Protein AF-D6Z4M2-F1 (afdb_monomer)

Organism: Desulfurivibrio alkaliphilus (strain DSM 19089 / UNIQEM U267 / AHT2) (NCBI:txid589865)

InterPro domains:
  IPR007074 LicD/FKTN/FKRP, nucleotidyltransferase domain [PF04991] (173-201)

pLDDT: mean 71.84, std 24.78, range [25.52, 98.75]

Structure (mmCIF, N/CA/C/O backbone):
data_AF-D6Z4M2-F1
#
_entry.id   AF-D6Z4M2-F1
#
loop_
_atom_site.group_PDB
_atom_site.id
_atom_site.type_symbol
_atom_site.label_atom_id
_atom_site.label_alt_id
_atom_site.label_comp_id
_atom_site.label_asym_id
_atom_site.label_entity_id
_atom_site.label_seq_id
_atom_site.pdbx_PDB_ins_code
_atom_site.Cartn_x
_atom_site.Cartn_y
_atom_site.Cartn_z
_atom_site.occupancy
_atom_site.B_iso_or_equiv
_atom_site.auth_seq_id
_atom_site.auth_comp_id
_atom_site.auth_asym_id
_atom_site.auth_atom_id
_atom_site.pdbx_PDB_model_num
ATOM 1 N N . MET A 1 1 ? 29.046 21.232 14.421 1.00 35.12 1 MET A N 1
ATOM 2 C CA . MET A 1 1 ? 27.663 20.964 14.880 1.00 35.12 1 MET A CA 1
ATOM 3 C C . MET A 1 1 ? 27.103 22.254 15.454 1.00 35.12 1 MET A C 1
ATOM 5 O O . MET A 1 1 ? 27.636 22.749 16.437 1.00 35.12 1 MET A O 1
ATOM 9 N N . ASN A 1 2 ? 26.118 22.851 14.782 1.00 26.89 2 ASN A N 1
ATOM 10 C CA . ASN A 1 2 ? 25.684 24.223 15.054 1.00 26.89 2 ASN A CA 1
ATOM 11 C C . ASN A 1 2 ? 24.777 24.293 16.290 1.00 26.89 2 ASN A C 1
ATOM 13 O O . ASN A 1 2 ? 23.892 23.456 16.472 1.00 26.89 2 ASN A O 1
ATOM 17 N N . GLN A 1 3 ? 24.980 25.331 17.106 1.00 26.03 3 GLN A N 1
ATOM 18 C CA . GLN A 1 3 ? 24.351 25.565 18.415 1.00 26.03 3 GLN A CA 1
ATOM 19 C C . GLN A 1 3 ? 22.809 25.711 18.398 1.00 26.03 3 GLN A C 1
ATOM 21 O O . GLN A 1 3 ? 22.186 25.838 19.446 1.00 26.03 3 GLN A O 1
ATOM 26 N N . TRP A 1 4 ? 22.172 25.586 17.231 1.00 26.11 4 TRP A N 1
ATOM 27 C CA . TRP A 1 4 ? 20.717 25.517 17.064 1.00 26.11 4 TRP A CA 1
ATOM 28 C C . TRP A 1 4 ? 20.122 24.130 17.382 1.00 26.11 4 TRP A C 1
ATOM 30 O O . TRP A 1 4 ? 18.966 24.039 17.793 1.00 26.11 4 TRP A O 1
ATOM 40 N N . GLY A 1 5 ? 20.910 23.050 17.275 1.00 25.59 5 GLY A N 1
ATOM 41 C CA . GLY A 1 5 ? 20.456 21.682 17.588 1.00 25.59 5 GLY A CA 1
ATOM 42 C C . GLY A 1 5 ? 20.286 21.400 19.089 1.00 25.59 5 GLY A C 1
ATOM 43 O O . GLY A 1 5 ? 19.435 20.606 19.479 1.00 25.59 5 GLY A O 1
ATOM 44 N N . LEU A 1 6 ? 21.042 22.101 19.941 1.00 27.08 6 LEU A N 1
ATOM 45 C CA . LEU A 1 6 ? 20.955 21.990 21.404 1.00 27.08 6 LEU A CA 1
ATOM 46 C C . LEU A 1 6 ? 19.816 22.828 22.009 1.00 27.08 6 LEU A C 1
ATOM 48 O O . LEU A 1 6 ? 19.334 22.507 23.094 1.00 27.08 6 LEU A O 1
ATOM 52 N N . LEU A 1 7 ? 19.348 23.870 21.311 1.00 25.52 7 LEU A N 1
ATOM 53 C CA . LEU A 1 7 ? 18.200 24.662 21.762 1.00 25.52 7 LEU A CA 1
ATOM 54 C C . LEU A 1 7 ? 16.872 23.930 21.502 1.00 25.52 7 LEU A C 1
ATOM 56 O O . LEU A 1 7 ? 15.982 23.970 22.349 1.00 25.52 7 LEU A O 1
ATOM 60 N N . PHE A 1 8 ? 16.758 23.197 20.386 1.00 27.84 8 PHE A N 1
ATOM 61 C CA . PHE A 1 8 ? 15.561 22.408 20.068 1.00 27.84 8 PHE A CA 1
ATOM 62 C C . PHE A 1 8 ? 15.406 21.173 20.967 1.00 27.84 8 PHE A C 1
ATOM 64 O O . PHE A 1 8 ? 14.285 20.867 21.367 1.00 27.84 8 PHE A O 1
ATOM 71 N N . SER A 1 9 ? 16.500 20.510 21.366 1.00 28.44 9 SER A N 1
ATOM 72 C CA . SER A 1 9 ? 16.419 19.391 22.320 1.00 28.44 9 SER A CA 1
ATOM 73 C C . SER A 1 9 ? 16.021 19.853 23.726 1.00 28.44 9 SER A C 1
ATOM 75 O O . SER A 1 9 ? 15.258 19.163 24.398 1.00 28.44 9 SER A O 1
ATOM 77 N N . ARG A 1 10 ? 16.443 21.054 24.150 1.00 25.95 10 ARG A N 1
ATOM 78 C CA . ARG A 1 10 ? 16.060 21.639 25.448 1.00 25.95 10 ARG A CA 1
ATOM 79 C C . ARG A 1 10 ? 14.640 22.213 25.463 1.00 25.95 10 ARG A C 1
ATOM 81 O O . ARG A 1 10 ? 13.960 22.069 26.473 1.00 25.95 10 ARG A O 1
ATOM 88 N N . LEU A 1 11 ? 14.156 22.793 24.361 1.00 26.72 11 LEU A N 1
ATOM 89 C CA . LEU A 1 11 ? 12.762 23.255 24.240 1.00 26.72 11 LEU A CA 1
ATOM 90 C C . LEU A 1 11 ? 11.768 22.099 24.040 1.00 26.72 11 LEU A C 1
ATOM 92 O O . LEU A 1 11 ? 10.669 22.159 24.584 1.00 26.72 11 LEU A O 1
ATOM 96 N N . TRP A 1 12 ? 12.152 21.019 23.349 1.00 31.55 12 TRP A N 1
ATOM 97 C CA . TRP A 1 12 ? 11.315 19.817 23.225 1.00 31.55 12 TRP A CA 1
ATOM 98 C C . TRP A 1 12 ? 11.272 19.021 24.536 1.00 31.55 12 TRP A C 1
ATOM 100 O O . TRP A 1 12 ? 10.193 18.643 24.989 1.00 31.55 12 TRP A O 1
ATOM 110 N N . ALA A 1 13 ? 12.411 18.893 25.229 1.00 27.58 13 ALA A N 1
ATOM 111 C CA . ALA A 1 13 ? 12.443 18.375 26.595 1.00 27.58 13 ALA A CA 1
ATOM 112 C C . ALA A 1 13 ? 11.634 19.252 27.565 1.00 27.58 13 ALA A C 1
ATOM 114 O O . ALA A 1 13 ? 11.032 18.713 28.476 1.00 27.58 13 ALA A O 1
ATOM 115 N N . ALA A 1 14 ? 11.529 20.571 27.368 1.00 26.61 14 ALA A N 1
ATOM 116 C CA . ALA A 1 14 ? 10.698 21.436 28.215 1.00 26.61 14 ALA A CA 1
ATOM 117 C C . ALA A 1 14 ? 9.181 21.308 27.952 1.00 26.61 14 ALA A C 1
ATOM 119 O O . ALA A 1 14 ? 8.387 21.607 28.844 1.00 26.61 14 ALA A O 1
ATOM 120 N N . VAL A 1 15 ? 8.764 20.851 26.765 1.00 32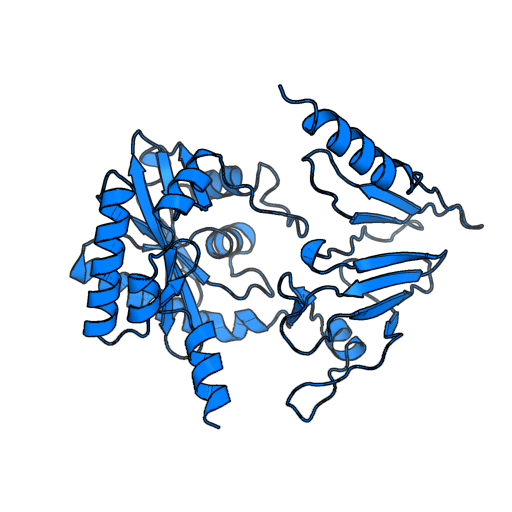.12 15 VAL A N 1
ATOM 121 C CA . VAL A 1 15 ? 7.353 20.541 26.460 1.00 32.12 15 VAL A CA 1
ATOM 122 C C . VAL A 1 15 ? 6.993 19.125 26.925 1.00 32.12 15 VAL A C 1
ATOM 124 O O . VAL A 1 15 ? 5.916 18.929 27.482 1.00 32.12 15 VAL A O 1
ATOM 127 N N . CYS A 1 16 ? 7.908 18.159 26.796 1.00 32.28 16 CYS A N 1
ATOM 128 C CA . CYS A 1 16 ? 7.719 16.794 27.295 1.00 32.28 16 CYS A CA 1
ATOM 129 C C . CYS A 1 16 ? 7.895 16.674 28.825 1.00 32.28 16 CYS A C 1
ATOM 131 O O . CYS A 1 16 ? 7.124 15.960 29.454 1.00 32.28 16 CYS A O 1
ATOM 133 N N . ASN A 1 17 ? 8.794 17.443 29.456 1.00 30.61 17 ASN A N 1
ATOM 134 C CA . ASN A 1 17 ? 8.957 17.497 30.923 1.00 30.61 17 ASN A CA 1
ATOM 135 C C . ASN A 1 17 ? 7.844 18.284 31.637 1.00 30.61 17 ASN A C 1
ATOM 137 O O . ASN A 1 17 ? 7.849 18.370 32.863 1.00 30.61 17 ASN A O 1
ATOM 141 N N . ARG A 1 18 ? 6.898 18.883 30.901 1.00 31.05 18 ARG A N 1
ATOM 142 C CA . ARG A 1 18 ? 5.709 19.535 31.478 1.00 31.05 18 ARG A CA 1
ATOM 143 C C . ARG A 1 18 ? 4.479 18.643 31.538 1.00 31.05 18 ARG A C 1
ATOM 145 O O . ARG A 1 18 ? 3.476 19.064 32.106 1.00 31.05 18 ARG A O 1
ATOM 152 N N . LEU A 1 19 ? 4.546 17.428 31.006 1.00 35.19 19 LEU A N 1
ATOM 153 C CA . LEU A 1 19 ? 3.572 16.405 31.342 1.00 35.19 19 LEU A CA 1
ATOM 154 C C . LEU A 1 19 ? 4.274 15.427 32.290 1.00 35.19 19 LEU A C 1
ATOM 156 O O . LEU A 1 19 ? 4.944 14.509 31.817 1.00 35.19 19 LEU A O 1
ATOM 160 N N . PRO A 1 20 ? 4.207 15.650 33.617 1.00 28.00 20 PRO A N 1
ATOM 161 C CA . PRO A 1 20 ? 4.740 14.681 34.567 1.00 28.00 20 PRO A CA 1
ATOM 162 C C . PRO A 1 20 ? 4.052 13.356 34.280 1.00 28.00 20 PRO A C 1
ATOM 164 O O . PRO A 1 20 ? 2.846 13.380 34.061 1.00 28.00 20 PRO A O 1
ATOM 167 N N . SER A 1 21 ? 4.769 12.233 34.283 1.00 34.41 21 SER A N 1
ATOM 168 C CA . SER A 1 21 ? 4.171 10.898 34.374 1.00 34.41 21 SER A CA 1
ATOM 169 C C . SER A 1 21 ? 3.161 10.893 35.526 1.00 34.41 21 SER A C 1
ATOM 171 O O . SER A 1 21 ? 3.498 10.724 36.695 1.00 34.41 21 SER A O 1
ATOM 173 N N . ALA A 1 22 ? 1.915 11.217 35.199 1.00 34.47 22 ALA A N 1
ATOM 174 C CA . ALA A 1 22 ? 0.895 11.517 36.181 1.00 34.47 22 ALA A CA 1
ATOM 175 C C . ALA A 1 22 ? 0.203 10.204 36.510 1.00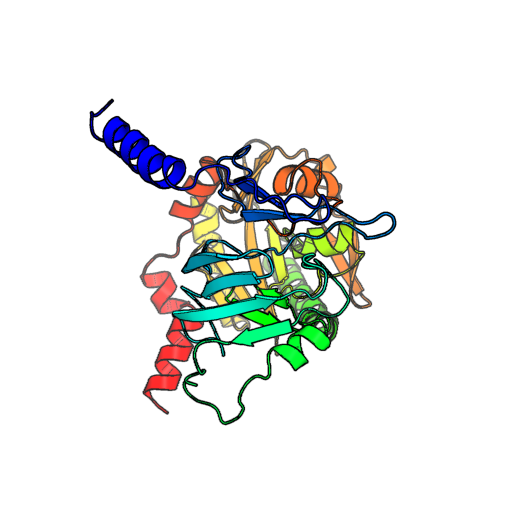 34.47 22 ALA A C 1
ATOM 177 O O . ALA A 1 22 ? -0.624 9.714 35.742 1.00 34.47 22 ALA A O 1
ATOM 178 N N . PHE A 1 23 ? 0.596 9.620 37.637 1.00 33.19 23 PHE A N 1
ATOM 179 C CA . PHE A 1 23 ? -0.096 8.491 38.231 1.00 33.19 23 PHE A CA 1
ATOM 180 C C . PHE A 1 23 ? -1.336 9.016 38.950 1.00 33.19 23 PHE A C 1
ATOM 182 O O . PHE A 1 23 ? -1.231 9.689 39.975 1.00 33.19 23 PHE A O 1
ATOM 189 N N . TRP A 1 24 ? -2.517 8.698 38.428 1.00 36.19 24 TRP A N 1
ATOM 190 C CA . TRP A 1 24 ? -3.775 8.997 39.105 1.00 36.19 24 TRP A CA 1
ATOM 191 C C . TRP A 1 24 ? -4.267 7.736 39.808 1.00 36.19 24 TRP A C 1
ATOM 193 O O . TRP A 1 24 ? -4.506 6.708 39.173 1.00 36.19 24 TRP A O 1
ATOM 203 N N . ARG A 1 25 ? -4.387 7.810 41.137 1.00 31.31 25 ARG A N 1
ATOM 204 C CA . ARG A 1 25 ? -4.887 6.725 41.987 1.00 31.31 25 ARG A CA 1
ATOM 205 C C . ARG A 1 25 ? -6.370 6.964 42.245 1.00 31.31 25 ARG A C 1
ATOM 207 O O . ARG A 1 25 ? -6.735 7.953 42.875 1.00 31.31 25 ARG A O 1
ATOM 214 N N . THR A 1 26 ? -7.232 6.074 41.769 1.00 37.62 26 THR A N 1
ATOM 215 C CA . THR A 1 26 ? -8.642 6.085 42.184 1.00 37.62 26 THR A CA 1
ATOM 216 C C . THR A 1 26 ? -8.804 5.359 43.523 1.00 37.62 26 THR A C 1
ATOM 218 O O . THR A 1 26 ? -7.983 4.516 43.890 1.00 37.62 26 THR A O 1
ATOM 221 N N . ALA A 1 27 ? -9.877 5.667 44.259 1.00 34.91 27 ALA A N 1
ATOM 222 C CA . ALA A 1 27 ? -10.185 5.079 45.570 1.00 34.91 27 ALA A CA 1
ATOM 223 C C . ALA A 1 27 ? -10.348 3.539 45.560 1.00 34.91 27 ALA A C 1
ATOM 225 O O . ALA A 1 27 ? -10.413 2.929 46.620 1.00 34.91 27 ALA A O 1
ATOM 226 N N . GLN A 1 28 ? -10.392 2.911 44.380 1.00 36.75 28 GLN A N 1
ATOM 227 C CA . GLN A 1 28 ? -10.605 1.473 44.177 1.00 36.75 28 GLN A CA 1
ATOM 228 C C . GLN A 1 28 ? -9.355 0.736 43.660 1.00 36.75 28 GLN A C 1
ATOM 230 O O . GLN A 1 28 ? -9.445 -0.410 43.235 1.00 36.75 28 GLN A O 1
ATOM 235 N N . GLY A 1 29 ? -8.174 1.363 43.708 1.00 33.09 29 GLY A N 1
ATOM 236 C CA . GLY A 1 29 ? -6.909 0.691 43.380 1.00 33.09 29 GLY A CA 1
ATOM 237 C C . GLY A 1 29 ? -6.573 0.628 41.889 1.00 33.09 29 GLY A C 1
ATOM 238 O O . GLY A 1 29 ? -5.523 0.094 41.535 1.00 33.09 29 GLY A O 1
ATOM 239 N N . SER A 1 30 ? -7.393 1.223 41.019 1.00 39.09 30 SER A N 1
ATOM 240 C CA . SER A 1 30 ? -7.066 1.328 39.600 1.00 39.09 30 SER A CA 1
ATOM 241 C C . SER A 1 30 ? -6.093 2.480 39.344 1.00 39.09 30 SER A C 1
ATOM 243 O O . SER A 1 30 ? -6.377 3.618 39.735 1.00 39.09 30 SER A O 1
ATOM 245 N N . TYR A 1 31 ? -4.955 2.186 38.702 1.00 39.09 31 TYR A N 1
ATOM 246 C CA . TYR A 1 31 ? -4.007 3.181 38.200 1.00 39.09 31 TYR A CA 1
ATOM 247 C C . TYR A 1 31 ? -4.213 3.408 36.702 1.00 39.09 31 TYR A C 1
ATOM 249 O O . TYR A 1 31 ? -4.444 2.469 35.936 1.00 39.09 31 TYR A O 1
ATOM 257 N N . TRP A 1 32 ? -4.101 4.667 36.295 1.00 38.84 32 TRP A N 1
ATOM 258 C CA . TRP A 1 32 ? -3.859 5.010 34.905 1.00 38.84 32 TRP A CA 1
ATOM 259 C C . TRP A 1 32 ? -2.367 5.221 34.734 1.00 38.84 32 TRP A C 1
ATOM 261 O O . TRP A 1 32 ? -1.780 6.068 35.408 1.00 38.84 32 TRP A O 1
ATOM 271 N N . GLU A 1 33 ? -1.753 4.445 33.854 1.00 37.84 33 GLU A N 1
ATOM 272 C CA . GLU A 1 33 ? -0.429 4.781 33.361 1.00 37.84 33 GLU A CA 1
ATOM 273 C C . GLU A 1 33 ? -0.614 5.289 31.942 1.00 37.84 33 GLU A C 1
ATOM 275 O O . GLU A 1 33 ? -1.333 4.703 31.137 1.00 37.84 33 GLU A O 1
ATOM 280 N N . TRP A 1 34 ? -0.005 6.413 31.626 1.00 43.03 34 TRP A N 1
ATOM 281 C CA . TRP A 1 34 ? 0.117 6.835 30.250 1.00 43.03 34 TRP A CA 1
ATOM 282 C C . TRP A 1 34 ? 1.604 6.916 29.977 1.00 43.03 34 TRP A C 1
ATOM 284 O O . TRP A 1 34 ? 2.369 7.516 30.733 1.00 43.03 34 TRP A O 1
ATOM 294 N N . ARG A 1 35 ? 2.026 6.234 28.921 1.00 40.22 35 ARG A N 1
ATOM 295 C CA . ARG A 1 35 ? 3.396 6.330 28.439 1.00 40.22 35 ARG A CA 1
ATOM 296 C C . ARG A 1 35 ? 3.329 6.955 27.064 1.00 40.22 35 ARG A C 1
ATOM 298 O O . ARG A 1 35 ? 2.549 6.505 26.224 1.00 40.22 35 ARG A O 1
ATOM 305 N N . LEU A 1 36 ? 4.167 7.962 26.830 1.00 40.22 36 LEU A N 1
ATOM 306 C CA . LEU A 1 36 ? 4.738 8.068 25.499 1.00 40.22 36 LEU A CA 1
ATOM 307 C C . LEU A 1 36 ? 5.618 6.832 25.347 1.00 40.22 36 LEU A C 1
ATOM 309 O O . LEU A 1 36 ? 6.653 6.728 26.001 1.00 40.22 36 LEU A O 1
ATOM 313 N N . ASP A 1 37 ? 5.175 5.872 24.542 1.00 40.03 37 ASP A N 1
ATOM 314 C CA . ASP A 1 37 ? 6.068 4.804 24.105 1.00 40.03 37 ASP A CA 1
ATOM 315 C C . ASP A 1 37 ? 7.038 5.392 23.080 1.00 40.03 37 ASP A C 1
ATOM 317 O O . ASP A 1 37 ? 6.781 5.373 21.881 1.00 40.03 37 ASP A O 1
ATOM 321 N N . ASP A 1 38 ? 8.115 5.987 23.592 1.00 40.81 38 ASP A N 1
ATOM 322 C CA . ASP A 1 38 ? 9.157 6.643 22.806 1.00 40.81 38 ASP A CA 1
ATOM 323 C C . ASP A 1 38 ? 10.322 5.692 22.490 1.00 40.81 38 ASP A C 1
ATOM 325 O O . ASP A 1 38 ? 11.365 6.139 22.023 1.00 40.81 38 ASP A O 1
ATOM 329 N N . ASN A 1 39 ? 10.151 4.373 22.687 1.00 39.16 39 ASN A N 1
ATOM 330 C CA . ASN A 1 39 ? 11.178 3.369 22.365 1.00 39.16 39 ASN A CA 1
ATOM 331 C C . ASN A 1 39 ? 11.628 3.437 20.904 1.00 39.16 39 ASN A C 1
ATOM 333 O O . ASN A 1 39 ? 12.720 2.991 20.562 1.00 39.16 39 ASN A O 1
ATOM 337 N N . ASP A 1 40 ? 10.791 4.014 20.040 1.00 41.41 40 ASP A N 1
ATOM 338 C CA . ASP A 1 40 ? 11.155 4.295 18.667 1.00 41.41 40 ASP A CA 1
ATOM 339 C C . ASP A 1 40 ? 11.329 5.809 18.374 1.00 41.41 40 ASP A C 1
ATOM 341 O O . ASP A 1 40 ? 11.804 6.144 17.293 1.00 41.41 40 ASP A O 1
ATOM 345 N N . GLY A 1 41 ? 11.006 6.748 19.272 1.00 38.62 41 GLY A N 1
ATOM 346 C CA . GLY A 1 41 ? 11.005 8.199 19.001 1.00 38.62 41 GLY A CA 1
ATOM 347 C C . GLY A 1 41 ? 9.666 8.757 18.479 1.00 38.62 41 GLY A C 1
ATOM 348 O O . GLY A 1 41 ? 9.623 9.845 17.896 1.00 38.62 41 GLY A O 1
ATOM 349 N N . ARG A 1 42 ? 8.572 7.983 18.558 1.00 43.19 42 ARG A N 1
ATOM 350 C CA . ARG A 1 42 ? 7.199 8.430 18.270 1.00 43.19 42 ARG A CA 1
ATOM 351 C C . ARG A 1 42 ? 6.452 8.542 19.584 1.00 43.19 42 ARG A C 1
ATOM 353 O O . ARG A 1 42 ? 6.181 7.533 20.213 1.00 43.19 42 ARG A O 1
ATOM 360 N N . GLY A 1 43 ? 5.923 9.719 19.898 1.00 39.66 43 GLY A N 1
ATOM 361 C CA . GLY A 1 43 ? 4.868 9.829 20.901 1.00 39.66 43 GLY A CA 1
ATOM 362 C C . GLY A 1 43 ? 3.623 9.041 20.483 1.00 39.66 43 GLY A C 1
ATOM 363 O O . GLY A 1 43 ? 2.745 9.559 19.790 1.00 39.66 43 GLY A O 1
ATOM 364 N N . LYS A 1 44 ? 3.548 7.767 20.871 1.00 43.19 44 LYS A N 1
ATOM 365 C CA . LYS A 1 44 ? 2.307 6.998 20.907 1.00 43.19 44 LYS A CA 1
ATOM 366 C C . LYS A 1 44 ? 1.643 7.326 22.235 1.00 43.19 44 LYS A C 1
ATOM 368 O O . LYS A 1 44 ? 2.240 7.109 23.282 1.00 43.19 44 LYS A O 1
ATOM 373 N N . LEU A 1 45 ? 0.423 7.856 22.197 1.00 42.03 45 LEU A N 1
ATOM 374 C CA . LEU A 1 45 ? -0.379 7.942 23.408 1.00 42.03 45 LEU A CA 1
ATOM 375 C C . LEU A 1 45 ? -0.950 6.551 23.677 1.00 42.03 45 LEU A C 1
ATOM 377 O O . LEU A 1 45 ? -1.868 6.116 22.982 1.00 42.03 45 LEU A O 1
ATOM 381 N N . VAL A 1 46 ? -0.385 5.856 24.660 1.00 42.56 46 VAL A N 1
ATOM 382 C CA . VAL A 1 46 ? -0.920 4.586 25.152 1.00 42.56 46 VAL A CA 1
ATOM 383 C C . VAL A 1 46 ? -1.533 4.846 26.519 1.00 42.56 46 VAL A C 1
ATOM 385 O O . VAL A 1 46 ? -0.834 5.259 27.441 1.00 42.56 46 VAL A O 1
ATOM 388 N N . ILE A 1 47 ? -2.845 4.642 26.630 1.00 44.00 47 ILE A N 1
ATOM 389 C CA . ILE A 1 47 ? -3.585 4.762 27.888 1.00 44.00 47 ILE A CA 1
ATOM 390 C C . ILE A 1 47 ? -3.692 3.355 28.483 1.00 44.00 47 ILE A C 1
ATOM 392 O O . ILE A 1 47 ? -4.334 2.487 27.893 1.00 44.00 47 ILE A O 1
ATOM 396 N N . PHE A 1 48 ? -3.056 3.122 29.629 1.00 38.81 48 PHE A N 1
ATOM 397 C CA . PHE A 1 48 ? -3.178 1.897 30.416 1.00 38.81 48 PHE A CA 1
ATOM 398 C C . PHE A 1 48 ? -4.175 2.135 31.547 1.00 38.81 48 PHE A C 1
ATOM 400 O O . PHE A 1 48 ? -3.981 3.056 32.331 1.00 38.81 48 PHE A O 1
ATOM 407 N N . GLY A 1 49 ? -5.207 1.300 31.657 1.00 38.88 49 GLY A N 1
ATOM 408 C CA . GLY A 1 49 ? -6.077 1.233 32.835 1.00 38.88 49 GLY A CA 1
ATOM 409 C C . GLY A 1 49 ? -5.876 -0.085 33.583 1.00 38.88 49 GLY A C 1
ATOM 410 O O . GLY A 1 49 ? -5.603 -1.120 32.964 1.00 38.88 49 GLY A O 1
ATOM 411 N N . VAL A 1 50 ? -6.004 -0.068 34.909 1.00 36.50 50 VAL A N 1
ATOM 412 C CA . VAL A 1 50 ? -6.047 -1.296 35.717 1.00 36.50 50 VAL A CA 1
ATOM 413 C C . VAL A 1 50 ? -7.400 -1.979 35.607 1.00 36.50 50 VAL A C 1
ATOM 415 O O . VAL A 1 50 ? -8.459 -1.362 35.611 1.00 36.50 50 VAL A O 1
ATOM 418 N N . LYS A 1 51 ? -7.309 -3.299 35.543 1.00 39.00 51 LYS A N 1
ATOM 419 C CA . LYS A 1 51 ? -8.372 -4.276 35.379 1.00 39.00 51 LYS A CA 1
ATOM 420 C C . LYS A 1 51 ? -8.905 -4.728 36.755 1.00 39.00 51 LYS A C 1
ATOM 422 O O . LYS A 1 51 ? -8.102 -5.222 37.543 1.00 39.00 51 LYS A O 1
ATOM 427 N N . PRO A 1 52 ? -10.221 -4.699 37.024 1.00 41.78 52 PRO A N 1
ATOM 428 C CA . PRO A 1 52 ? -10.849 -5.675 37.918 1.00 41.78 52 PRO A CA 1
ATOM 429 C C . PRO A 1 52 ? -10.697 -7.077 37.302 1.00 41.78 52 PRO A C 1
ATOM 431 O O . PRO A 1 52 ? -10.834 -7.211 36.082 1.00 41.78 52 PRO A O 1
ATOM 434 N N . GLU A 1 53 ? -10.376 -8.113 38.086 1.00 36.41 53 GLU A N 1
ATOM 435 C CA . GLU A 1 53 ? -10.176 -9.485 37.578 1.00 36.41 53 GLU A CA 1
ATOM 436 C C . GLU A 1 53 ? -11.241 -9.882 36.529 1.00 36.41 53 GLU A C 1
ATOM 438 O O . GLU A 1 53 ? -12.437 -9.710 36.733 1.00 36.41 53 GLU A O 1
ATOM 443 N N . GLY A 1 54 ? -10.799 -10.374 35.362 1.00 39.22 54 GLY A N 1
ATOM 444 C CA . GLY A 1 54 ? -11.673 -10.744 34.232 1.00 39.22 54 GLY A CA 1
ATOM 445 C C . GLY A 1 54 ? -11.644 -9.856 32.967 1.00 39.22 54 GLY A C 1
ATOM 446 O O . GLY A 1 54 ? -11.726 -10.397 31.867 1.00 39.22 54 GLY A O 1
ATOM 447 N N . THR A 1 55 ? -11.407 -8.541 33.033 1.00 39.19 55 THR A N 1
ATOM 448 C CA . THR A 1 55 ? -11.516 -7.634 31.854 1.00 39.19 55 THR A CA 1
ATOM 449 C C . THR A 1 55 ? -10.315 -7.663 30.879 1.00 39.19 55 THR A C 1
ATOM 451 O O . THR A 1 55 ? -9.164 -7.778 31.288 1.00 39.19 55 THR A O 1
ATOM 454 N N . LYS A 1 56 ? -10.530 -7.606 29.556 1.00 33.19 56 LYS A N 1
ATOM 455 C CA . LYS A 1 56 ? -9.448 -7.628 28.537 1.00 33.19 56 LYS A CA 1
ATOM 456 C C . LYS A 1 56 ? -8.809 -6.241 28.333 1.00 33.19 56 LYS A C 1
ATOM 458 O O . LYS A 1 56 ? -9.481 -5.231 28.494 1.00 33.19 56 LYS A O 1
ATOM 463 N N . ARG A 1 57 ? -7.515 -6.214 27.965 1.00 34.00 57 ARG A N 1
ATOM 464 C CA . ARG A 1 57 ? -6.727 -4.997 27.671 1.00 34.00 57 ARG A CA 1
ATOM 465 C C . ARG A 1 57 ? -7.304 -4.197 26.520 1.00 34.00 57 ARG A C 1
ATOM 467 O O . ARG A 1 57 ? -7.789 -4.774 25.547 1.00 34.00 57 ARG A O 1
ATOM 474 N N . VAL A 1 58 ? -7.125 -2.883 26.617 1.00 36.25 58 VAL A N 1
ATOM 475 C CA . VAL A 1 58 ? -7.579 -1.932 25.622 1.00 36.25 58 VAL A CA 1
ATOM 476 C C . VAL A 1 58 ? -6.552 -0.815 25.386 1.00 36.25 58 VAL A C 1
ATOM 478 O O . VAL A 1 58 ? -6.066 -0.247 26.351 1.00 36.25 58 VAL A O 1
ATOM 481 N N . ALA A 1 59 ? -6.322 -0.426 24.127 1.00 35.41 59 ALA A N 1
ATOM 482 C CA . ALA A 1 59 ? -5.842 0.900 23.733 1.00 35.41 59 ALA A CA 1
ATOM 483 C C . ALA A 1 59 ? -6.914 1.721 22.960 1.00 35.41 59 ALA A C 1
ATOM 485 O O . ALA A 1 59 ? -7.719 1.185 22.205 1.00 35.41 59 ALA A O 1
ATOM 486 N N . LEU A 1 60 ? -6.913 3.046 23.084 1.00 40.72 60 LEU A N 1
ATOM 487 C CA . LEU A 1 60 ? -7.504 3.914 22.059 1.00 40.72 60 LEU A CA 1
ATOM 488 C C . LEU A 1 60 ? -6.381 4.354 21.133 1.00 40.72 60 LEU A C 1
ATOM 490 O O . LEU A 1 60 ? -5.406 4.941 21.596 1.00 40.72 60 LEU A O 1
ATOM 494 N N . LEU A 1 61 ? -6.499 4.078 19.835 1.00 42.22 61 LEU A N 1
ATOM 495 C CA . LEU A 1 61 ? -5.445 4.423 18.885 1.00 42.22 61 LEU A CA 1
ATOM 496 C C . LEU A 1 61 ? -5.903 5.551 17.993 1.00 42.22 61 LEU A C 1
ATOM 498 O O . LEU A 1 61 ? -6.676 5.381 17.053 1.00 42.22 61 LEU A O 1
ATOM 502 N N . PHE A 1 62 ? -5.379 6.723 18.307 1.00 48.84 62 PHE A N 1
ATOM 503 C CA . PHE A 1 62 ? -5.453 7.872 17.437 1.00 48.84 62 PHE A CA 1
ATOM 504 C C . PHE A 1 62 ? -4.101 8.066 16.767 1.00 48.84 62 PHE A C 1
ATOM 506 O O . PHE A 1 62 ? -3.042 7.902 17.373 1.00 48.84 62 PHE A O 1
ATOM 513 N N . ASN A 1 63 ? -4.136 8.468 15.503 1.00 47.88 63 ASN A N 1
ATOM 514 C CA . ASN A 1 63 ? -2.954 9.013 14.862 1.00 47.88 63 ASN A CA 1
ATOM 515 C C . ASN A 1 63 ? -2.710 10.410 15.460 1.00 47.88 63 ASN A C 1
ATOM 517 O O . ASN A 1 63 ? -3.581 11.271 15.355 1.00 47.88 63 ASN A O 1
ATOM 521 N N . ASP A 1 64 ? -1.556 10.647 16.083 1.00 50.25 64 ASP A N 1
ATOM 522 C CA . ASP A 1 64 ? -1.191 11.934 16.702 1.00 50.25 64 ASP A CA 1
ATOM 523 C C . ASP A 1 64 ? -1.317 13.138 15.751 1.00 50.25 64 ASP A C 1
ATOM 525 O O . ASP A 1 64 ? -1.572 14.255 16.193 1.00 50.25 64 ASP A O 1
ATOM 529 N N . ARG A 1 65 ? -1.218 12.919 14.432 1.00 51.59 65 ARG A N 1
ATOM 530 C CA . ARG A 1 65 ? -1.432 13.950 13.407 1.00 51.59 65 ARG A CA 1
ATOM 531 C C . ARG A 1 65 ? -2.857 14.492 13.404 1.00 51.59 65 ARG A C 1
ATOM 533 O O . ARG A 1 65 ? -3.082 15.591 12.895 1.00 51.59 65 ARG A O 1
ATOM 540 N N . LEU A 1 66 ? -3.806 13.714 13.920 1.00 54.81 66 LEU A N 1
ATOM 541 C CA . LEU A 1 66 ? -5.197 14.113 14.080 1.00 54.81 66 LEU A CA 1
ATOM 542 C C . LEU A 1 66 ? -5.420 14.837 15.406 1.00 54.81 66 LEU A C 1
ATOM 544 O O . LEU A 1 66 ? -6.333 15.651 15.464 1.00 54.81 66 LEU A O 1
ATOM 548 N N . LEU A 1 67 ? -4.611 14.583 16.440 1.00 58.38 67 LEU A N 1
ATOM 549 C CA . LEU A 1 67 ? -4.897 15.035 17.800 1.00 58.38 67 LEU A CA 1
ATOM 550 C C . LEU A 1 67 ? -4.310 16.408 18.151 1.00 58.38 67 LEU A C 1
ATOM 552 O O . LEU A 1 67 ? -3.198 16.803 17.787 1.00 58.38 67 LEU A O 1
ATOM 556 N N . GLY A 1 68 ? -5.121 17.154 18.884 1.00 61.31 68 GLY A N 1
ATOM 557 C CA . GLY A 1 68 ? -4.904 18.505 19.345 1.00 61.31 68 GLY A CA 1
ATOM 558 C C . GLY A 1 68 ? -4.492 18.590 20.792 1.00 61.31 68 GLY A C 1
ATOM 559 O O . GLY A 1 68 ? -3.620 17.848 21.229 1.00 61.31 68 GLY A O 1
ATOM 560 N N . HIS A 1 69 ? -5.061 19.565 21.493 1.00 63.03 69 HIS A N 1
ATOM 561 C CA . HIS A 1 69 ? -4.989 19.592 22.943 1.00 63.03 69 HIS A CA 1
ATOM 562 C C . HIS A 1 69 ? -5.705 18.356 23.493 1.00 63.03 69 HIS A C 1
ATOM 564 O O . HIS A 1 69 ? -6.749 17.973 22.959 1.00 63.03 69 HIS A O 1
ATOM 570 N N . ASN A 1 70 ? -5.115 17.741 24.512 1.00 65.25 70 ASN A N 1
ATOM 571 C CA . ASN A 1 70 ? -5.636 16.554 25.164 1.00 65.25 70 ASN A CA 1
ATOM 572 C C . ASN A 1 70 ? -5.693 16.838 26.666 1.00 65.25 70 ASN A C 1
ATOM 574 O O . ASN A 1 70 ? -4.711 17.333 27.221 1.00 65.25 70 ASN A O 1
ATOM 578 N N . GLU A 1 71 ? -6.810 16.509 27.302 1.00 61.84 71 GLU A N 1
ATOM 579 C CA . GLU A 1 71 ? -6.995 16.610 28.749 1.00 61.84 71 GLU A CA 1
ATOM 580 C C . GLU A 1 71 ? -7.452 15.252 29.281 1.00 61.84 71 GLU A C 1
ATOM 582 O O . GLU A 1 71 ? -8.208 14.533 28.626 1.00 61.84 71 GLU A O 1
ATOM 587 N N . PHE A 1 72 ? -6.993 14.904 30.476 1.00 58.75 72 PHE A N 1
ATOM 588 C CA . PHE A 1 72 ? -7.382 13.682 31.168 1.00 58.75 72 PHE A CA 1
ATOM 589 C C . PHE A 1 72 ? -8.039 14.052 32.489 1.00 58.75 72 PHE A C 1
ATOM 591 O O . PHE A 1 72 ? -7.540 14.921 33.203 1.00 58.75 72 PHE A O 1
ATOM 598 N N . ASP A 1 73 ? -9.126 13.365 32.806 1.00 58.41 73 ASP A N 1
ATOM 599 C CA . ASP A 1 73 ? -9.792 13.386 34.103 1.00 58.41 73 ASP A CA 1
ATOM 600 C C . ASP A 1 73 ? -9.919 11.945 34.629 1.00 58.41 73 ASP A C 1
ATOM 602 O O . ASP A 1 73 ? -9.608 10.979 33.927 1.00 58.41 73 ASP A O 1
ATOM 606 N N . LYS A 1 74 ? -10.392 11.786 35.868 1.00 54.12 74 LYS A N 1
ATOM 607 C CA . LYS A 1 74 ? -10.549 10.503 36.567 1.00 54.12 74 LYS A CA 1
ATOM 608 C C . LYS A 1 74 ? -11.305 9.451 35.745 1.00 54.12 74 LYS A C 1
ATOM 610 O O . LYS A 1 74 ? -10.967 8.269 35.813 1.00 54.12 74 LYS A O 1
ATOM 615 N N . ASP A 1 75 ? -12.333 9.881 35.024 1.00 57.50 75 ASP A N 1
ATOM 616 C CA . ASP A 1 75 ? -13.279 9.050 34.279 1.00 57.50 75 ASP A CA 1
ATOM 617 C C . ASP A 1 75 ? -13.397 9.453 32.803 1.00 57.50 75 ASP A C 1
ATOM 619 O O . ASP A 1 75 ? -14.211 8.877 32.074 1.00 57.50 75 ASP A O 1
ATOM 623 N N . SER A 1 76 ? -12.606 10.437 32.351 1.00 60.47 76 SER A N 1
ATOM 624 C CA . SER A 1 76 ? -12.747 10.968 31.003 1.00 60.47 76 SER A CA 1
ATOM 625 C C . SER A 1 76 ? -11.444 11.322 30.299 1.00 60.47 76 SER A C 1
ATOM 627 O O . SER A 1 76 ? -10.465 11.763 30.897 1.00 60.47 76 SER A O 1
ATOM 629 N N . PHE A 1 77 ? -11.447 11.137 28.981 1.00 65.69 77 PHE A N 1
ATOM 630 C CA . PHE A 1 77 ? -10.385 11.582 28.087 1.00 65.69 77 PHE A CA 1
ATOM 631 C C . PHE A 1 77 ? -10.955 12.580 27.086 1.00 65.69 77 PHE A C 1
ATOM 633 O O . PHE A 1 77 ? -11.834 12.227 26.294 1.00 65.69 77 PHE A O 1
ATOM 640 N N . ARG A 1 78 ? -10.444 13.814 27.108 1.00 68.12 78 ARG A N 1
ATOM 641 C CA . ARG A 1 78 ? -10.784 14.852 26.138 1.00 68.12 78 ARG A CA 1
ATOM 642 C C . ARG A 1 78 ? -9.678 15.024 25.114 1.00 68.12 78 ARG A C 1
ATOM 644 O O . ARG A 1 78 ? -8.503 15.088 25.463 1.00 68.12 78 ARG A O 1
ATOM 651 N N . PHE A 1 79 ? -10.052 15.178 23.852 1.00 69.31 79 PHE A N 1
ATOM 652 C CA . PHE A 1 79 ? -9.110 15.493 22.785 1.00 69.31 79 PHE A CA 1
ATOM 653 C C . PHE A 1 79 ? -9.740 16.357 21.699 1.00 69.31 79 PHE A C 1
ATOM 655 O O . PHE A 1 79 ? -10.942 16.314 21.435 1.00 69.31 79 PHE A O 1
ATOM 662 N N . VAL A 1 80 ? -8.894 17.135 21.030 1.00 68.69 80 VAL A N 1
ATOM 663 C CA . VAL A 1 80 ? -9.282 17.966 19.886 1.00 68.69 80 VAL A CA 1
ATOM 664 C C . VAL A 1 80 ? -8.845 17.300 18.586 1.00 68.69 80 VAL A C 1
ATOM 666 O O . VAL A 1 80 ? -7.734 16.789 18.502 1.00 68.69 80 VAL A O 1
ATOM 669 N N . ILE A 1 81 ? -9.654 17.353 17.529 1.00 67.56 81 ILE A N 1
ATOM 670 C CA . ILE A 1 81 ? -9.218 16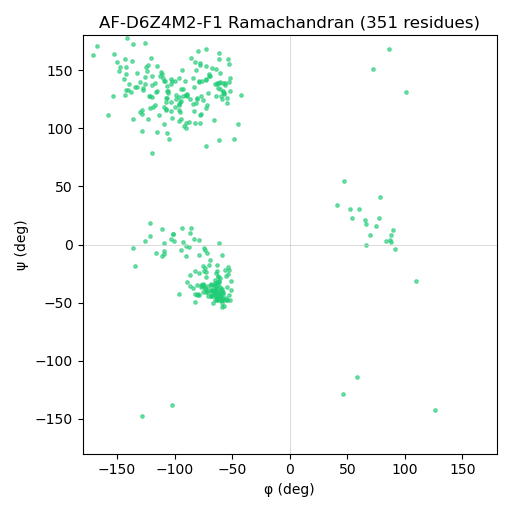.932 16.190 1.00 67.56 81 ILE A CA 1
ATOM 671 C C . ILE A 1 81 ? -8.623 18.127 15.429 1.00 67.56 81 ILE A C 1
ATOM 673 O O . ILE A 1 81 ? -9.359 18.973 14.937 1.00 67.56 81 ILE A O 1
ATOM 677 N N . LYS A 1 82 ? -7.293 18.220 15.290 1.00 66.19 82 LYS A N 1
ATOM 678 C CA . LYS A 1 82 ? -6.607 19.313 14.559 1.00 66.19 82 LYS A CA 1
ATOM 679 C C . LYS A 1 82 ? -6.846 19.279 13.052 1.00 66.19 82 LYS A C 1
ATOM 681 O O . LYS A 1 82 ? -6.840 20.321 12.403 1.00 66.19 82 LYS A O 1
ATOM 686 N N . ARG A 1 83 ? -6.955 18.082 12.472 1.00 63.41 83 ARG A N 1
ATOM 687 C CA . ARG A 1 83 ? -7.067 17.870 11.022 1.00 63.41 83 ARG A CA 1
ATOM 688 C C . ARG A 1 83 ? -8.011 16.708 10.764 1.00 63.41 83 ARG A C 1
ATOM 690 O O . ARG A 1 83 ? -7.805 15.633 11.309 1.00 63.41 83 ARG A O 1
ATOM 697 N N . ALA A 1 84 ? -9.005 16.902 9.907 1.00 62.00 84 ALA A N 1
ATOM 698 C CA . ALA A 1 84 ? -9.889 15.840 9.448 1.00 62.00 84 ALA A CA 1
ATOM 699 C C . ALA A 1 84 ? -10.249 16.065 7.981 1.00 62.00 84 ALA A C 1
ATOM 701 O O . ALA A 1 84 ? -10.432 17.201 7.546 1.00 62.00 84 ALA A O 1
ATOM 702 N N . LYS A 1 85 ? -10.348 14.979 7.214 1.00 57.81 85 LYS A N 1
ATOM 703 C CA . LYS A 1 85 ? -10.979 14.991 5.894 1.00 57.81 85 LYS A CA 1
ATOM 704 C C . LYS A 1 85 ? -12.361 14.372 6.071 1.00 57.81 85 LYS A C 1
ATOM 706 O O . LYS A 1 85 ? -12.438 13.204 6.419 1.00 57.81 85 LYS A O 1
ATOM 711 N N . GLY A 1 86 ? -13.451 15.115 5.881 1.00 62.41 86 GLY A N 1
ATOM 712 C CA . GLY A 1 86 ? -14.813 14.568 5.964 1.00 62.41 86 GLY A CA 1
ATOM 713 C C . GLY A 1 86 ? -15.731 15.312 6.934 1.00 62.41 86 GLY A C 1
ATOM 714 O O . GLY A 1 86 ? -15.706 16.532 7.003 1.00 62.41 86 GLY A O 1
ATOM 715 N N . ARG A 1 87 ? -16.588 14.573 7.652 1.00 62.12 87 ARG A N 1
ATOM 716 C CA . ARG A 1 87 ? -17.702 15.133 8.449 1.00 62.12 87 ARG A CA 1
ATOM 717 C C . ARG A 1 87 ? -17.316 15.630 9.850 1.00 62.12 87 ARG A C 1
ATOM 719 O O . ARG A 1 87 ? -18.205 15.976 10.620 1.00 62.12 87 ARG A O 1
ATOM 726 N N . ILE A 1 88 ? -16.031 15.616 10.196 1.00 63.69 88 ILE A N 1
ATOM 727 C CA . ILE A 1 88 ? -15.529 16.133 11.474 1.00 63.69 88 ILE A CA 1
ATOM 728 C C . ILE A 1 88 ? -14.890 17.489 11.198 1.00 63.69 88 ILE A C 1
ATOM 730 O O . ILE A 1 88 ? -13.975 17.583 10.382 1.00 63.69 88 ILE A O 1
ATOM 734 N N . THR A 1 89 ? -15.369 18.529 11.873 1.00 65.75 89 THR A N 1
ATOM 735 C CA . THR A 1 89 ? -14.794 19.872 11.779 1.00 65.75 89 THR A CA 1
ATOM 736 C C . THR A 1 89 ? -13.431 19.890 12.485 1.00 65.75 89 THR A C 1
ATOM 738 O O . THR A 1 89 ? -13.342 19.429 13.626 1.00 65.75 89 THR A O 1
ATOM 741 N N . PRO A 1 90 ? -12.355 20.407 11.864 1.00 68.19 90 PRO A N 1
ATOM 742 C CA . PRO A 1 90 ? -11.127 20.722 12.591 1.00 68.19 90 PRO A CA 1
ATOM 743 C C . PRO A 1 90 ? -11.432 21.602 13.815 1.00 68.19 90 PRO A C 1
ATOM 745 O O . PRO A 1 90 ? -12.174 22.572 13.707 1.00 68.19 90 PRO A O 1
ATOM 748 N N . GLY A 1 91 ? -10.896 21.251 14.981 1.00 64.50 91 GLY A N 1
ATOM 749 C CA . GLY A 1 91 ? -11.225 21.874 16.266 1.00 64.50 91 GLY A CA 1
ATOM 750 C C . GLY A 1 91 ? -12.364 21.194 17.035 1.00 64.50 91 GLY A C 1
ATOM 751 O O . GLY A 1 91 ? -12.629 21.585 18.171 1.00 64.50 91 GLY A O 1
ATOM 752 N N . ALA A 1 92 ? -13.013 20.170 16.467 1.00 65.31 92 ALA A N 1
ATOM 753 C CA . ALA A 1 92 ? -14.009 19.376 17.185 1.00 65.31 92 ALA A CA 1
ATOM 754 C C . ALA A 1 92 ? -13.399 18.763 18.453 1.00 65.31 92 ALA A C 1
ATOM 756 O O . ALA A 1 92 ? -12.330 18.143 18.395 1.00 65.31 92 ALA A O 1
ATOM 757 N N . LYS A 1 93 ? -14.091 18.955 19.578 1.00 69.44 93 LYS A N 1
ATOM 758 C CA . LYS A 1 93 ? -13.715 18.443 20.893 1.00 69.44 93 LYS A CA 1
ATOM 759 C C . LYS A 1 93 ? -14.507 17.178 21.186 1.00 69.44 93 LYS A C 1
ATOM 761 O O . LYS A 1 93 ? -15.731 17.160 21.053 1.00 69.44 93 LYS A O 1
ATOM 766 N N . PHE A 1 94 ? -13.799 16.133 21.572 1.00 65.44 94 PHE A N 1
ATOM 767 C CA . PHE A 1 94 ? -14.365 14.849 21.945 1.00 65.44 94 PHE A CA 1
ATOM 768 C C . PHE A 1 94 ? -14.046 14.588 23.400 1.00 65.44 94 PHE A C 1
ATOM 770 O O . PHE A 1 94 ? -12.911 14.815 23.809 1.00 65.44 94 PHE A O 1
ATOM 777 N N . LYS A 1 95 ? -15.019 14.061 24.133 1.00 65.75 95 LYS A N 1
ATOM 778 C CA . LYS A 1 95 ? -14.854 13.510 25.469 1.00 65.75 95 LYS A CA 1
ATOM 779 C C . LYS A 1 95 ? -15.317 12.059 25.448 1.00 65.75 95 LYS A C 1
ATOM 781 O O . LYS A 1 95 ? -16.409 11.751 24.973 1.00 65.75 95 LYS A O 1
ATOM 786 N N . ILE A 1 96 ? -14.463 11.173 25.934 1.00 64.06 96 ILE A N 1
ATOM 787 C CA . ILE A 1 96 ? -14.769 9.757 26.129 1.00 64.06 96 ILE A CA 1
ATOM 788 C C . ILE A 1 96 ? -14.926 9.540 27.620 1.00 64.06 96 ILE A C 1
ATOM 790 O O . ILE A 1 96 ? -14.008 9.888 28.357 1.00 64.06 96 ILE A O 1
ATOM 794 N N . THR A 1 97 ? -16.046 8.965 28.045 1.00 54.44 97 THR A N 1
ATOM 795 C CA . THR A 1 97 ? -16.304 8.571 29.435 1.00 54.44 97 THR A CA 1
ATOM 796 C C . THR A 1 97 ? -16.539 7.067 29.536 1.00 54.44 97 THR A C 1
ATOM 798 O O . THR A 1 97 ? -17.117 6.455 28.629 1.00 54.44 97 THR A O 1
ATOM 801 N N . SER A 1 98 ? -16.086 6.468 30.641 1.00 53.44 98 SER A N 1
ATOM 802 C CA . SER A 1 98 ? -16.433 5.089 30.999 1.00 53.44 98 SER A CA 1
ATOM 803 C C . SER A 1 98 ? -16.988 4.999 32.415 1.00 53.44 98 SER A C 1
ATOM 805 O O . SER A 1 98 ? -16.395 5.549 33.342 1.00 53.44 98 SER A O 1
ATOM 807 N N . ASP A 1 99 ? -18.084 4.256 32.578 1.00 44.44 99 ASP A N 1
ATOM 808 C CA . ASP A 1 99 ? -18.781 4.061 33.858 1.00 44.44 99 ASP A CA 1
ATOM 809 C C . ASP A 1 99 ? -17.909 3.354 34.909 1.00 44.44 99 ASP A C 1
ATOM 811 O O . ASP A 1 99 ? -18.090 3.541 36.109 1.00 44.44 99 ASP A O 1
ATOM 815 N N . ASP A 1 100 ? -16.956 2.535 34.462 1.00 46.50 100 ASP A N 1
ATOM 816 C CA . ASP A 1 100 ? -16.033 1.775 35.309 1.00 46.50 100 ASP A CA 1
ATOM 817 C C . ASP A 1 100 ? -14.629 2.393 35.374 1.00 46.50 100 ASP A C 1
ATOM 819 O O . ASP A 1 100 ? -13.719 1.807 35.963 1.00 46.50 100 ASP A O 1
ATOM 823 N N . GLY A 1 101 ? -14.429 3.565 34.758 1.00 42.50 101 GLY A N 1
ATOM 824 C CA . GLY A 1 101 ? -13.099 4.144 34.606 1.00 42.50 101 GLY A CA 1
ATOM 825 C C . GLY A 1 101 ? -12.157 3.234 33.810 1.00 42.50 101 GLY A C 1
ATOM 826 O O . GLY A 1 101 ? -10.960 3.230 34.064 1.00 42.50 101 GLY A O 1
ATOM 827 N N . VAL A 1 102 ? -12.669 2.430 32.874 1.00 42.19 102 VAL A N 1
ATOM 828 C CA . VAL A 1 102 ? -11.880 1.642 31.922 1.00 42.19 102 VAL A CA 1
ATOM 829 C C . VAL A 1 102 ? -12.398 1.938 30.526 1.00 42.19 102 VAL A C 1
ATOM 831 O O . VAL A 1 102 ? -13.499 1.564 30.160 1.00 42.19 102 VAL A O 1
ATOM 834 N N . ILE A 1 103 ? -11.603 2.602 29.700 1.00 45.66 103 ILE A N 1
ATOM 835 C CA . ILE A 1 103 ? -11.963 2.839 28.299 1.00 45.66 103 ILE A CA 1
ATOM 836 C C . ILE A 1 103 ? -11.638 1.559 27.508 1.00 45.66 103 ILE A C 1
ATOM 838 O O . ILE A 1 103 ? -10.486 1.149 27.643 1.00 45.66 103 ILE A O 1
ATOM 842 N N . PRO A 1 104 ? -12.571 0.925 26.734 1.00 38.88 104 PRO A N 1
ATOM 843 C CA . PRO A 1 104 ? -12.283 -0.260 25.901 1.00 38.88 104 PRO A CA 1
ATOM 844 C C . PRO A 1 104 ? -11.894 -0.083 24.389 1.00 38.88 104 PRO A C 1
ATOM 846 O O . PRO A 1 104 ? -12.278 0.881 23.743 1.00 38.88 104 PRO A O 1
ATOM 849 N N . TYR A 1 105 ? -11.069 -1.008 23.837 1.00 42.50 105 TYR A N 1
ATOM 850 C CA . TYR A 1 105 ? -10.289 -0.953 22.555 1.00 42.50 105 TYR A CA 1
ATOM 851 C C . TYR A 1 105 ? -11.150 -1.415 21.421 1.00 42.50 105 TYR A C 1
ATOM 853 O O . TYR A 1 105 ? -11.056 -0.909 20.313 1.00 42.50 105 TYR A O 1
ATOM 861 N N . LEU A 1 106 ? -11.994 -2.388 21.746 1.00 35.94 106 LEU A N 1
ATOM 862 C CA . LEU A 1 106 ? -13.014 -2.987 20.923 1.00 35.94 106 LEU A CA 1
ATOM 863 C C . LEU A 1 106 ? -14.032 -3.615 21.885 1.00 35.94 106 LEU A C 1
ATOM 865 O O . LEU A 1 106 ? -13.733 -4.607 22.546 1.00 35.94 106 LEU A O 1
ATOM 869 N N . GLY A 1 107 ? -15.237 -3.043 21.940 1.00 34.59 107 GLY A N 1
ATOM 870 C CA . GLY A 1 107 ? -16.420 -3.688 22.518 1.00 34.59 107 GLY A CA 1
ATOM 871 C C . GLY A 1 107 ? -16.830 -3.277 23.943 1.00 34.59 107 GLY A C 1
ATOM 872 O O . GLY A 1 107 ? -16.047 -3.351 24.882 1.00 34.59 107 GLY A O 1
ATOM 873 N N . LYS A 1 108 ? -18.139 -2.984 24.043 1.00 33.06 108 LYS A N 1
ATOM 874 C CA . LYS A 1 108 ? -19.001 -2.561 25.172 1.00 33.06 108 LYS A CA 1
ATOM 875 C C . LYS A 1 108 ? -18.814 -1.124 25.698 1.00 33.06 108 LYS A C 1
ATOM 877 O O . LYS A 1 108 ? -17.797 -0.491 25.468 1.00 33.06 108 LYS A O 1
ATOM 882 N N . LYS A 1 109 ? -19.934 -0.601 26.225 1.00 38.94 109 LYS A N 1
ATOM 883 C CA . LYS A 1 109 ? -20.402 0.801 26.231 1.00 38.94 109 LYS A CA 1
ATOM 884 C C . LYS A 1 109 ? -19.324 1.832 26.598 1.00 38.94 109 LYS A C 1
ATOM 886 O O . LYS A 1 109 ? -19.035 2.032 27.765 1.00 38.94 109 LYS A O 1
ATOM 891 N N . LEU A 1 110 ? -18.818 2.531 25.585 1.00 42.34 110 LEU A N 1
ATOM 892 C CA . LEU A 1 110 ? -18.191 3.840 25.750 1.00 42.34 110 LEU A CA 1
ATOM 893 C C . LEU A 1 110 ? -19.250 4.912 25.527 1.00 42.34 110 LEU A C 1
ATOM 895 O O . LEU A 1 110 ? -19.988 4.838 24.538 1.00 42.34 110 LEU A O 1
ATOM 899 N N . PHE A 1 111 ? -19.291 5.906 26.406 1.00 40.25 111 PHE A N 1
ATOM 900 C CA . PHE A 1 111 ? -20.109 7.095 26.211 1.00 40.25 111 PHE A CA 1
ATOM 901 C C . PHE A 1 111 ? -19.246 8.176 25.569 1.00 40.25 111 PHE A C 1
ATOM 903 O O . PHE A 1 111 ? -18.086 8.380 25.935 1.00 40.25 111 PHE A O 1
ATOM 910 N N . TRP A 1 112 ? -19.798 8.816 24.544 1.00 48.25 112 TRP A N 1
ATOM 911 C CA . TRP A 1 112 ? -19.096 9.815 23.755 1.00 48.25 112 TRP A CA 1
ATOM 912 C C . TRP A 1 112 ? -19.869 11.108 23.844 1.00 48.25 112 TRP A C 1
ATOM 914 O O . TRP A 1 112 ? -20.994 11.190 23.364 1.00 48.25 112 TRP A O 1
ATOM 924 N N . GLU A 1 113 ? -19.244 12.130 24.402 1.00 44.19 113 GLU A N 1
ATOM 925 C CA . GLU A 1 113 ? -19.804 13.468 24.412 1.00 44.19 113 GLU A CA 1
ATOM 926 C C . GLU A 1 113 ? -19.006 14.328 23.431 1.00 44.19 113 GLU A C 1
ATOM 928 O O . GLU A 1 113 ? -17.773 14.383 23.460 1.00 44.19 113 GLU A O 1
ATOM 933 N N . VAL A 1 114 ? -19.709 14.968 22.500 1.00 53.38 114 VAL A N 1
ATOM 934 C CA . VAL A 1 114 ? -19.099 15.945 21.598 1.00 53.38 114 VAL A CA 1
ATOM 935 C C . VAL A 1 114 ? -19.340 17.317 22.206 1.00 53.38 114 VAL A C 1
ATOM 937 O O . VAL A 1 114 ? -20.456 17.827 22.158 1.00 53.38 114 VAL A O 1
ATOM 940 N N . GLU A 1 115 ? -18.292 17.910 22.771 1.00 47.69 115 GLU A N 1
ATOM 941 C CA . GLU A 1 115 ? -18.402 19.170 23.518 1.00 47.69 115 GLU A CA 1
ATOM 942 C C . GLU A 1 115 ? -18.610 20.387 22.601 1.00 47.69 115 GLU A C 1
ATOM 944 O O . GLU A 1 115 ? -19.095 21.423 23.050 1.00 47.69 115 GLU A O 1
ATOM 949 N N . THR A 1 116 ? -18.268 20.292 21.308 1.00 48.66 116 THR A N 1
ATOM 950 C CA . THR A 1 116 ? -18.502 21.369 20.330 1.00 48.66 116 THR A CA 1
ATOM 951 C C . THR A 1 116 ? -19.376 20.913 19.155 1.00 48.66 116 THR A C 1
ATOM 953 O O . THR A 1 116 ? -19.074 19.907 18.509 1.00 48.66 116 THR A O 1
ATOM 956 N N . PRO A 1 117 ? -20.470 21.632 18.826 1.00 43.91 117 PRO A N 1
ATOM 957 C CA . PRO A 1 117 ? -21.371 21.222 17.757 1.00 43.91 117 PRO A CA 1
ATOM 958 C C . PRO A 1 117 ? -20.682 21.254 16.386 1.00 43.91 117 PRO A C 1
ATOM 960 O O . PRO A 1 117 ? -19.956 22.186 16.044 1.00 43.91 117 PRO A O 1
ATOM 963 N N . PHE A 1 118 ? -20.946 20.218 15.586 1.00 52.16 118 PHE A N 1
ATOM 964 C CA . PHE A 1 118 ? -20.511 20.110 14.194 1.00 52.16 118 PHE A CA 1
ATOM 965 C C . PHE A 1 118 ? -21.035 21.277 13.357 1.00 52.16 118 PHE A C 1
ATOM 967 O O . PHE A 1 118 ? -22.242 21.520 13.337 1.00 52.16 118 PHE A O 1
ATOM 974 N N . VAL A 1 119 ? -20.156 21.899 12.571 1.00 43.81 119 VAL A N 1
ATOM 975 C CA . VAL A 1 119 ? -20.567 22.719 11.426 1.00 43.81 119 VAL A CA 1
ATOM 976 C C . VAL A 1 119 ? -20.226 21.945 10.162 1.00 43.81 119 VAL A C 1
ATOM 978 O O . VAL A 1 119 ? -19.068 21.621 9.889 1.00 43.81 119 VAL A O 1
ATOM 981 N N . GLN A 1 120 ? -21.271 21.587 9.423 1.00 45.56 120 GLN A N 1
ATOM 982 C CA . GLN A 1 120 ? -21.184 20.848 8.176 1.00 45.56 120 GLN A CA 1
ATOM 983 C C . GLN A 1 120 ? -20.847 21.823 7.044 1.00 45.56 120 GLN A C 1
ATOM 985 O O . GLN A 1 120 ? -21.614 22.744 6.786 1.00 45.56 120 GLN A O 1
ATOM 990 N N . GLN A 1 121 ? -19.744 21.603 6.326 1.00 37.06 121 GLN A N 1
ATOM 991 C CA . GLN A 1 121 ? -19.659 22.097 4.952 1.00 37.06 121 GLN A CA 1
ATOM 992 C C . GLN A 1 121 ? -20.355 21.080 4.033 1.00 37.06 121 GLN A C 1
ATOM 994 O O . GLN A 1 121 ? -19.920 19.933 3.927 1.00 37.06 121 GLN A O 1
ATOM 999 N N . GLY A 1 122 ? -21.464 21.494 3.408 1.00 43.53 122 GLY A N 1
ATOM 1000 C CA . GLY A 1 122 ? -21.969 20.905 2.158 1.00 43.53 122 GLY A CA 1
ATOM 1001 C C . GLY A 1 122 ? -22.737 19.574 2.216 1.00 43.53 122 GLY A C 1
ATOM 1002 O O . GLY A 1 122 ? -22.548 18.733 1.343 1.00 43.53 122 GLY A O 1
ATOM 1003 N N . GLY A 1 123 ? -23.625 19.337 3.188 1.00 41.12 123 GLY A N 1
ATOM 1004 C CA . GLY A 1 123 ? -24.549 18.188 3.134 1.00 41.12 123 GLY A CA 1
ATOM 1005 C C . GLY A 1 123 ? -25.623 18.221 4.222 1.00 41.12 123 GLY A C 1
ATOM 1006 O O . GLY A 1 123 ? -25.479 18.955 5.183 1.00 41.12 123 GLY A O 1
ATOM 1007 N N . SER A 1 124 ? -26.704 17.446 4.086 1.00 42.00 124 SER A N 1
ATOM 1008 C CA . SER A 1 124 ? -27.940 17.580 4.887 1.00 42.00 124 SER A CA 1
ATOM 1009 C C . SER A 1 124 ? -28.118 16.575 6.040 1.00 42.00 124 SER A C 1
ATOM 1011 O O . SER A 1 124 ? -29.186 16.506 6.645 1.00 42.00 124 SER A O 1
ATOM 1013 N N . ARG A 1 125 ? -27.104 15.763 6.380 1.00 50.28 125 ARG A N 1
ATOM 1014 C CA . ARG A 1 125 ? -27.208 14.771 7.476 1.00 50.28 125 ARG A CA 1
ATOM 1015 C C . ARG A 1 125 ? -26.065 14.882 8.483 1.00 50.28 125 ARG A C 1
ATOM 1017 O O . ARG A 1 125 ? -24.917 14.574 8.151 1.00 50.28 125 ARG A O 1
ATOM 1024 N N . LYS A 1 126 ? -26.417 15.228 9.728 1.00 56.59 126 LYS A N 1
ATOM 1025 C CA . LYS A 1 126 ? -25.560 15.162 10.922 1.00 56.59 126 LYS A CA 1
ATOM 1026 C C . LYS A 1 126 ? -25.085 13.715 11.123 1.00 56.59 126 LYS A C 1
ATOM 1028 O O . LYS A 1 126 ? -25.899 12.790 11.149 1.00 56.59 126 LYS A O 1
ATOM 1033 N N . LEU A 1 127 ? -23.772 13.489 11.216 1.00 59.88 127 LEU A N 1
ATOM 1034 C CA . LEU A 1 127 ? -23.231 12.173 11.568 1.00 59.88 127 LEU A CA 1
ATOM 1035 C C . LEU A 1 127 ? -23.487 11.931 13.060 1.00 59.88 127 LEU A C 1
ATOM 1037 O O . LEU A 1 127 ? -22.964 12.662 13.893 1.00 59.88 127 LEU A O 1
ATOM 1041 N N . ASN A 1 128 ? -24.272 10.908 13.398 1.00 68.62 128 ASN A N 1
ATOM 1042 C CA . ASN A 1 128 ? -24.387 10.447 14.780 1.00 68.62 128 ASN A CA 1
ATOM 1043 C C . ASN A 1 128 ? -23.196 9.516 15.081 1.00 68.62 128 ASN A C 1
ATOM 1045 O O . ASN A 1 128 ? -23.148 8.389 14.583 1.00 68.62 128 ASN A O 1
ATOM 1049 N N . ILE A 1 129 ? -22.220 10.024 15.836 1.00 63.91 129 ILE A N 1
ATOM 1050 C CA . ILE A 1 129 ? -20.972 9.323 16.171 1.00 63.91 129 ILE A CA 1
ATOM 1051 C C . ILE A 1 129 ? -21.222 8.147 17.100 1.00 63.91 129 ILE A C 1
ATOM 1053 O O . ILE A 1 129 ? -20.706 7.069 16.826 1.00 63.91 129 ILE A O 1
ATOM 1057 N N . GLU A 1 130 ? -22.052 8.319 18.130 1.00 59.31 130 GLU A N 1
ATOM 1058 C CA . GLU A 1 130 ? -22.426 7.236 19.044 1.00 59.31 130 GLU A CA 1
ATOM 1059 C C . GLU A 1 130 ? -22.985 6.047 18.262 1.00 59.31 130 GLU A C 1
ATOM 1061 O O . GLU A 1 130 ? -22.532 4.914 18.419 1.00 59.31 130 GLU A O 1
ATOM 1066 N N . LYS A 1 131 ? -23.909 6.313 17.332 1.00 64.62 131 LYS A N 1
ATOM 1067 C CA . LYS A 1 131 ? -24.481 5.295 16.447 1.00 64.62 131 LYS A CA 1
ATOM 1068 C C . LYS A 1 131 ? -23.436 4.708 15.497 1.00 64.62 131 LYS A C 1
ATOM 1070 O O . LYS A 1 131 ? -23.467 3.510 15.238 1.00 64.62 131 LYS A O 1
ATOM 1075 N N . ALA A 1 132 ? -22.522 5.513 14.952 1.00 64.62 132 ALA A N 1
ATOM 1076 C CA . ALA A 1 132 ? -21.471 5.021 14.059 1.00 64.62 132 ALA A CA 1
ATOM 1077 C C . ALA A 1 132 ? -20.504 4.072 14.787 1.00 64.62 132 ALA A C 1
ATOM 1079 O O . ALA A 1 132 ? -20.239 2.975 14.296 1.00 64.62 132 ALA A O 1
ATOM 1080 N N . LEU A 1 133 ? -20.029 4.471 15.965 1.00 63.34 133 LEU A N 1
ATOM 1081 C CA . LEU A 1 133 ? -19.144 3.689 16.826 1.00 63.34 133 LEU A CA 1
ATOM 1082 C C . LEU A 1 133 ? -19.832 2.429 17.358 1.00 63.34 133 LEU A C 1
ATOM 1084 O O . LEU A 1 133 ? -19.248 1.351 17.303 1.00 63.34 133 LEU A O 1
ATOM 1088 N N . SER A 1 134 ? -21.098 2.534 17.776 1.00 61.00 134 SER A N 1
ATOM 1089 C CA . SER A 1 134 ? -21.909 1.379 18.198 1.00 61.00 134 SER A CA 1
ATOM 1090 C C . SER A 1 134 ? -22.090 0.355 17.074 1.00 61.00 134 SER A C 1
ATOM 1092 O O . SER A 1 134 ? -22.176 -0.840 17.331 1.00 61.00 134 SER A O 1
ATOM 1094 N N . ASN A 1 135 ? -22.077 0.809 15.817 1.00 63.75 135 ASN A N 1
ATOM 1095 C CA . ASN A 1 135 ? -22.088 -0.048 14.630 1.00 63.75 135 ASN A CA 1
ATOM 1096 C C . ASN A 1 135 ? -20.680 -0.520 14.207 1.00 63.75 135 ASN A C 1
ATOM 1098 O O . ASN A 1 135 ? -20.491 -0.971 13.075 1.00 63.75 135 ASN A O 1
ATOM 1102 N N . GLY A 1 136 ? -19.678 -0.373 15.078 1.00 64.31 136 GLY A N 1
ATOM 1103 C CA . GLY A 1 136 ? -18.303 -0.813 14.856 1.00 64.31 136 GLY A CA 1
ATOM 1104 C C . GLY A 1 136 ? -17.497 0.061 13.896 1.00 64.31 136 GLY A C 1
ATOM 1105 O O . GLY A 1 136 ? -16.480 -0.400 13.390 1.00 64.31 136 GLY A O 1
ATOM 1106 N N . CYS A 1 137 ? -17.924 1.289 13.579 1.00 66.75 137 CYS A N 1
ATOM 1107 C CA . CYS A 1 137 ? -17.103 2.177 12.751 1.00 66.75 137 CYS A CA 1
ATOM 1108 C C . CYS A 1 137 ? -15.850 2.642 13.504 1.00 66.75 137 CYS A C 1
ATOM 1110 O O . CYS A 1 137 ? -15.922 2.929 14.691 1.00 66.75 137 CYS A O 1
ATOM 1112 N N . LEU A 1 138 ? -14.735 2.813 12.793 1.00 68.62 138 LEU A N 1
ATOM 1113 C CA . LEU A 1 138 ? -13.493 3.366 13.338 1.00 68.62 138 LEU A CA 1
ATOM 1114 C C . LEU A 1 138 ? -13.174 4.731 12.730 1.00 68.62 138 LEU A C 1
ATOM 1116 O O . LEU A 1 138 ? -13.429 4.968 11.544 1.00 68.62 138 LEU A O 1
ATOM 1120 N N . LEU A 1 139 ? -12.589 5.615 13.541 1.00 65.56 139 LEU A N 1
ATOM 1121 C CA . LEU A 1 139 ? -11.981 6.857 13.074 1.00 65.56 139 LEU A CA 1
ATOM 1122 C C . LEU A 1 139 ? -10.615 6.540 12.454 1.00 65.56 139 LEU A C 1
ATOM 1124 O O . LEU A 1 139 ? -9.683 6.137 13.142 1.00 65.56 139 LEU A O 1
ATOM 1128 N N . THR A 1 140 ? -10.486 6.710 11.143 1.00 67.00 140 THR A N 1
ATOM 1129 C CA . THR A 1 140 ? -9.251 6.373 10.426 1.00 67.00 140 THR A CA 1
ATOM 1130 C C . THR A 1 140 ? -8.175 7.449 10.568 1.00 67.00 140 THR A C 1
ATOM 1132 O O . THR A 1 140 ? -8.470 8.604 10.875 1.00 67.00 140 THR A O 1
ATOM 1135 N N . LYS A 1 141 ? -6.928 7.112 10.196 1.00 62.09 141 LYS A N 1
ATOM 1136 C CA . LYS A 1 141 ? -5.784 8.048 10.102 1.00 62.09 141 LYS A CA 1
ATOM 1137 C C . LYS A 1 141 ? -6.042 9.287 9.228 1.00 62.09 141 LYS A C 1
ATOM 1139 O O . LYS A 1 141 ? -5.316 10.270 9.332 1.00 62.09 141 LYS A O 1
ATOM 1144 N N . LYS A 1 142 ? -7.051 9.237 8.348 1.00 63.91 142 LYS A N 1
ATOM 1145 C CA . LYS A 1 142 ? -7.470 10.339 7.463 1.00 63.91 142 LYS A CA 1
ATOM 1146 C C . LYS A 1 142 ? -8.537 11.246 8.117 1.00 63.91 142 LYS A C 1
ATOM 1148 O O . LYS A 1 142 ? -8.952 12.228 7.508 1.00 63.91 142 LYS A O 1
ATOM 1153 N N . GLY A 1 143 ? -8.975 10.941 9.343 1.00 63.47 143 GLY A N 1
ATOM 1154 C CA . GLY A 1 143 ? -10.014 11.684 10.065 1.00 63.47 143 GLY A CA 1
ATOM 1155 C C . GLY A 1 143 ? -11.442 11.376 9.596 1.00 63.47 143 GLY A C 1
ATOM 1156 O O . GLY A 1 143 ? -12.335 12.198 9.780 1.00 63.47 143 GLY A O 1
ATOM 1157 N N . THR A 1 144 ? -11.666 10.213 8.973 1.00 67.12 144 THR A N 1
ATOM 1158 C CA . THR A 1 144 ? -12.992 9.736 8.535 1.00 67.12 144 THR A CA 1
ATOM 1159 C C . THR A 1 144 ? -13.479 8.576 9.395 1.00 67.12 144 THR A C 1
ATOM 1161 O O . THR A 1 144 ? -12.697 7.679 9.698 1.00 67.12 144 THR A O 1
ATOM 1164 N N . PHE A 1 145 ? -14.776 8.534 9.716 1.00 71.25 145 PHE A N 1
ATOM 1165 C CA . PHE A 1 145 ? -15.412 7.324 10.247 1.00 71.25 145 PHE A CA 1
ATOM 1166 C C . PHE A 1 145 ? -15.677 6.322 9.122 1.00 71.25 145 PHE A C 1
ATOM 1168 O O . PHE A 1 145 ? -16.310 6.669 8.121 1.00 71.25 145 PHE A O 1
ATOM 1175 N N . ARG A 1 146 ? -15.235 5.073 9.292 1.00 71.88 146 ARG A N 1
ATOM 1176 C CA . ARG A 1 146 ? -15.489 3.983 8.337 1.00 71.88 146 ARG A CA 1
ATOM 1177 C C . ARG A 1 146 ? -16.035 2.758 9.029 1.00 71.88 146 ARG A C 1
ATOM 1179 O O . ARG A 1 146 ? -15.529 2.382 10.078 1.00 71.88 146 ARG A O 1
ATOM 1186 N N . SER A 1 147 ? -17.007 2.103 8.407 1.00 75.12 147 SER A N 1
ATOM 1187 C CA . SER A 1 147 ? -17.517 0.820 8.884 1.00 75.12 147 SER A CA 1
ATOM 1188 C C . SER A 1 147 ? -16.578 -0.336 8.512 1.00 75.12 147 SER A C 1
ATOM 1190 O O . SER A 1 147 ? -15.885 -0.241 7.494 1.00 75.12 147 SER A O 1
ATOM 1192 N N . PRO A 1 148 ? -16.592 -1.454 9.263 1.00 68.56 148 PRO A N 1
ATOM 1193 C CA . PRO A 1 148 ? -15.775 -2.629 8.939 1.00 68.56 148 PRO A CA 1
ATOM 1194 C C . PRO A 1 148 ? -16.140 -3.212 7.565 1.00 68.56 148 PRO A C 1
ATOM 1196 O O . PRO A 1 148 ? -15.293 -3.688 6.815 1.00 68.56 148 PRO A O 1
ATOM 1199 N N . ALA A 1 149 ? -17.417 -3.092 7.186 1.00 75.25 149 ALA A N 1
ATOM 1200 C CA . ALA A 1 149 ? -17.941 -3.554 5.905 1.00 75.25 149 ALA A CA 1
ATOM 1201 C C . ALA A 1 149 ? -17.534 -2.682 4.698 1.00 75.25 149 ALA A C 1
ATOM 1203 O O . ALA A 1 149 ? -17.887 -3.021 3.567 1.00 75.25 149 ALA A O 1
ATOM 1204 N N . PHE A 1 150 ? -16.845 -1.552 4.904 1.00 78.75 150 PHE A N 1
ATOM 1205 C CA . PHE A 1 150 ? -16.480 -0.626 3.825 1.00 78.75 150 PHE A CA 1
ATOM 1206 C C . PHE A 1 150 ? -15.666 -1.317 2.724 1.00 78.75 150 PHE A C 1
ATOM 1208 O O . PHE A 1 150 ? -16.048 -1.269 1.554 1.00 78.75 150 PHE A O 1
ATOM 1215 N N . VAL A 1 151 ? -14.587 -1.997 3.115 1.00 78.50 151 VAL A N 1
ATOM 1216 C CA . VAL A 1 151 ? -13.692 -2.710 2.194 1.00 78.50 151 VAL A CA 1
ATOM 1217 C C . VAL A 1 151 ? -14.351 -3.963 1.641 1.00 78.50 151 VAL A C 1
ATOM 1219 O O . VAL A 1 151 ? -14.257 -4.248 0.451 1.00 78.50 151 VAL A O 1
ATOM 1222 N N . GLN A 1 152 ? -15.093 -4.674 2.489 1.00 80.31 152 GLN A N 1
ATOM 1223 C CA . GLN A 1 152 ? -15.775 -5.927 2.161 1.00 80.31 152 GLN A CA 1
ATOM 1224 C C . GLN A 1 152 ? -16.652 -5.799 0.911 1.00 80.31 152 GLN A C 1
ATOM 1226 O O . GLN A 1 152 ? -16.593 -6.631 0.009 1.00 80.31 152 GLN A O 1
ATOM 1231 N N . LYS A 1 153 ? -17.398 -4.694 0.805 1.00 86.19 153 LYS A N 1
ATOM 1232 C CA . LYS A 1 153 ? -18.270 -4.404 -0.343 1.00 86.19 153 LYS A CA 1
ATOM 1233 C C . LYS A 1 153 ? -17.515 -4.090 -1.641 1.00 86.19 153 LYS A C 1
ATOM 1235 O O . LYS A 1 153 ? -18.136 -4.046 -2.697 1.00 86.19 153 LYS A O 1
ATOM 1240 N N . ARG A 1 154 ? -16.206 -3.833 -1.567 1.00 90.25 154 ARG A N 1
ATOM 1241 C CA . ARG A 1 154 ? -15.362 -3.366 -2.678 1.00 90.25 154 ARG A CA 1
ATOM 1242 C C . ARG A 1 154 ? -14.358 -4.408 -3.164 1.00 90.25 154 ARG A C 1
ATOM 1244 O O . ARG A 1 154 ? -13.779 -4.210 -4.222 1.00 90.25 154 ARG A O 1
ATOM 1251 N N . LYS A 1 155 ? -14.183 -5.527 -2.456 1.00 93.19 155 LYS A N 1
ATOM 1252 C CA . LYS A 1 155 ? -13.179 -6.562 -2.771 1.00 93.19 155 LYS A CA 1
ATOM 1253 C C . LYS A 1 155 ? -13.215 -7.054 -4.211 1.00 93.19 155 LYS A C 1
ATOM 1255 O O . LYS A 1 155 ? -12.185 -7.077 -4.867 1.00 93.19 155 LYS A O 1
ATOM 1260 N N . LYS A 1 156 ? -14.405 -7.380 -4.725 1.00 95.62 156 LYS A N 1
ATOM 1261 C CA . LYS A 1 156 ? -14.565 -7.807 -6.124 1.00 95.62 156 LYS A CA 1
ATOM 1262 C C . LYS A 1 156 ? -14.159 -6.707 -7.109 1.00 95.62 156 LYS A C 1
ATOM 1264 O O . LYS A 1 156 ? -13.554 -7.002 -8.128 1.00 95.62 156 LYS A O 1
ATOM 1269 N N . SER A 1 157 ? -14.452 -5.444 -6.791 1.00 95.94 157 SER A N 1
ATOM 1270 C CA . SER A 1 157 ? -14.013 -4.302 -7.599 1.00 95.94 157 SER A CA 1
ATOM 1271 C C . SER A 1 157 ? -12.498 -4.104 -7.535 1.00 95.94 157 SER A C 1
ATOM 1273 O O . SER A 1 157 ? -11.904 -3.817 -8.564 1.00 95.94 157 SER A O 1
ATOM 1275 N N . TYR A 1 158 ? -11.869 -4.291 -6.369 1.00 97.38 158 TYR A N 1
ATOM 1276 C CA . TYR A 1 158 ? -10.410 -4.251 -6.241 1.00 97.38 158 TYR A CA 1
ATOM 1277 C C . TYR A 1 158 ? -9.732 -5.381 -7.011 1.00 97.38 158 TYR A C 1
ATOM 1279 O O . TYR A 1 158 ? -8.771 -5.123 -7.723 1.00 97.38 158 TYR A O 1
ATOM 1287 N N . LEU A 1 159 ? -10.261 -6.606 -6.935 1.00 97.94 159 LEU A N 1
ATOM 1288 C CA . LEU A 1 159 ? -9.760 -7.722 -7.735 1.00 97.94 159 LEU A CA 1
ATOM 1289 C C . LEU A 1 159 ? -9.877 -7.415 -9.233 1.00 97.94 159 LEU A C 1
ATOM 1291 O O . LEU A 1 159 ? -8.906 -7.583 -9.957 1.00 97.94 159 LEU A O 1
ATOM 1295 N N . ALA A 1 160 ? -11.032 -6.924 -9.695 1.00 98.12 160 ALA A N 1
ATOM 1296 C CA . ALA A 1 160 ? -11.219 -6.555 -11.098 1.00 98.12 160 ALA A CA 1
ATOM 1297 C C . ALA A 1 160 ? -10.241 -5.453 -11.544 1.00 98.12 160 ALA A C 1
ATOM 1299 O O . ALA A 1 160 ? -9.646 -5.563 -12.611 1.00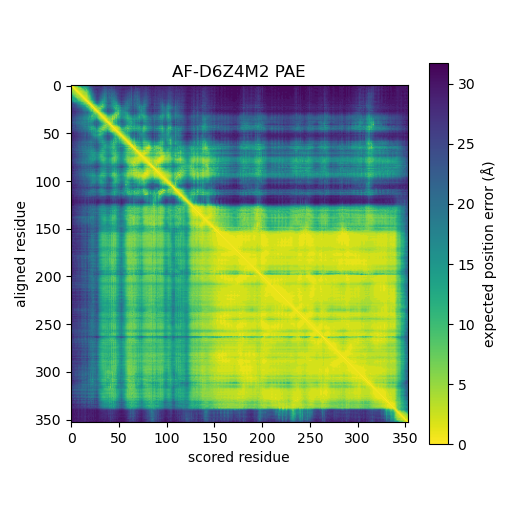 98.12 160 ALA A O 1
ATOM 1300 N N . ALA A 1 161 ? -10.030 -4.432 -10.707 1.00 97.94 161 ALA A N 1
ATOM 1301 C CA . ALA A 1 161 ? -9.068 -3.364 -10.965 1.00 97.94 161 ALA A CA 1
ATOM 1302 C C . ALA A 1 161 ? -7.628 -3.893 -11.047 1.00 97.94 161 ALA A C 1
ATOM 1304 O O . ALA A 1 161 ? -6.911 -3.584 -11.996 1.00 97.94 161 ALA A O 1
ATOM 1305 N N . TYR A 1 162 ? -7.226 -4.725 -10.082 1.00 98.62 162 TYR A N 1
ATOM 1306 C CA . TYR A 1 162 ? -5.914 -5.366 -10.061 1.00 98.62 162 TYR A CA 1
ATOM 1307 C C . TYR A 1 162 ? -5.693 -6.228 -11.307 1.00 98.62 162 TYR A C 1
ATOM 1309 O O . TYR A 1 162 ? -4.660 -6.093 -11.952 1.00 98.62 162 TYR A O 1
ATOM 1317 N N . LEU A 1 163 ? -6.661 -7.072 -11.680 1.00 98.62 163 LEU A N 1
ATOM 1318 C CA . LEU A 1 163 ? -6.546 -7.940 -12.854 1.00 98.62 163 LEU A CA 1
ATOM 1319 C C . LEU A 1 163 ? -6.474 -7.138 -14.155 1.00 98.62 163 LEU A C 1
ATOM 1321 O O . LEU A 1 163 ? -5.678 -7.488 -15.017 1.00 98.62 163 LEU A O 1
ATOM 1325 N N . ALA A 1 164 ? -7.243 -6.052 -14.284 1.00 98.31 164 ALA A N 1
ATOM 1326 C CA . ALA A 1 164 ? -7.178 -5.174 -15.451 1.00 98.31 164 ALA A CA 1
ATOM 1327 C C . ALA A 1 164 ? -5.799 -4.512 -15.595 1.00 98.31 164 ALA A C 1
ATOM 1329 O O . ALA A 1 164 ? -5.237 -4.483 -16.687 1.00 98.31 164 ALA A O 1
ATOM 1330 N N . VAL A 1 165 ? -5.233 -4.013 -14.491 1.00 98.31 165 VAL A N 1
ATOM 1331 C CA . VAL A 1 165 ? -3.890 -3.416 -14.496 1.00 98.31 165 VAL A CA 1
ATOM 1332 C C . VAL A 1 165 ? -2.821 -4.478 -14.745 1.00 98.31 165 VAL A C 1
ATOM 1334 O O . VAL A 1 165 ? -1.948 -4.268 -15.580 1.00 98.31 165 VAL A O 1
ATOM 1337 N N . LYS A 1 166 ? -2.906 -5.637 -14.088 1.00 98.50 166 LYS A N 1
ATOM 1338 C CA . LYS A 1 166 ? -1.969 -6.745 -14.288 1.00 98.50 166 LYS A CA 1
ATOM 1339 C C . LYS A 1 166 ? -1.955 -7.223 -15.744 1.00 98.50 166 LYS A C 1
ATOM 1341 O O . LYS A 1 166 ? -0.883 -7.310 -16.326 1.00 98.50 166 LYS A O 1
ATOM 1346 N N . ASP A 1 167 ? -3.120 -7.493 -16.332 1.00 98.44 167 ASP A N 1
ATOM 1347 C CA . ASP A 1 167 ? -3.245 -7.939 -17.728 1.00 98.44 167 ASP A CA 1
ATOM 1348 C C . ASP A 1 167 ? -2.672 -6.904 -18.709 1.00 98.44 167 ASP A C 1
ATOM 1350 O O . ASP A 1 167 ? -1.993 -7.257 -19.672 1.00 98.44 167 ASP A O 1
ATOM 1354 N N . TRP A 1 168 ? -2.878 -5.613 -18.434 1.00 98.50 168 TRP A N 1
ATOM 1355 C CA . TRP A 1 168 ? -2.267 -4.548 -19.223 1.00 98.50 168 TRP A CA 1
ATOM 1356 C C . TRP A 1 168 ? -0.733 -4.557 -19.118 1.00 98.50 168 TRP A C 1
ATOM 1358 O O . TRP A 1 168 ? -0.055 -4.505 -20.142 1.00 98.50 168 TRP A O 1
ATOM 1368 N N . PHE A 1 169 ? -0.169 -4.691 -17.912 1.00 98.44 169 PHE A N 1
ATOM 1369 C CA . PHE A 1 169 ? 1.286 -4.773 -17.727 1.00 98.44 169 PHE A CA 1
ATOM 1370 C C . PHE A 1 169 ? 1.892 -6.028 -18.360 1.00 98.44 169 PHE A C 1
ATOM 1372 O O . PHE A 1 169 ? 2.936 -5.924 -19.007 1.00 98.44 169 PHE A O 1
ATOM 1379 N N . ASP A 1 170 ? 1.228 -7.180 -18.238 1.00 97.50 170 ASP A N 1
ATOM 1380 C CA . ASP A 1 170 ? 1.650 -8.430 -18.876 1.00 97.50 170 ASP A CA 1
ATOM 1381 C C . ASP A 1 170 ? 1.752 -8.249 -20.402 1.00 97.50 170 ASP A C 1
ATOM 1383 O O . ASP A 1 170 ? 2.749 -8.638 -21.006 1.00 97.50 170 ASP A O 1
ATOM 1387 N N . LYS A 1 171 ? 0.747 -7.617 -21.027 1.00 97.81 171 LYS A N 1
ATOM 1388 C CA . LYS A 1 171 ? 0.691 -7.401 -22.484 1.00 97.81 171 LYS A CA 1
ATOM 1389 C C . LYS A 1 171 ? 1.676 -6.353 -22.987 1.00 97.81 171 LYS A C 1
ATOM 1391 O O . LYS A 1 171 ? 2.243 -6.521 -24.063 1.00 97.81 171 LYS A O 1
ATOM 1396 N N . MET A 1 172 ? 1.828 -5.256 -22.251 1.00 97.25 172 MET A N 1
ATOM 1397 C CA . MET A 1 172 ? 2.574 -4.089 -22.722 1.00 97.25 172 MET A CA 1
ATOM 1398 C C . MET A 1 172 ? 4.064 -4.155 -22.390 1.00 97.25 172 MET A C 1
ATOM 1400 O O . MET A 1 172 ? 4.876 -3.643 -23.158 1.00 97.25 172 MET A O 1
ATOM 1404 N N . TYR A 1 173 ? 4.418 -4.775 -21.262 1.00 96.00 173 TYR A N 1
ATOM 1405 C CA . TYR A 1 173 ? 5.785 -4.768 -20.731 1.00 96.00 173 TYR A CA 1
ATOM 1406 C C . TYR A 1 173 ? 6.274 -6.148 -20.277 1.00 96.00 173 TYR A C 1
ATOM 1408 O O . TYR A 1 173 ? 7.474 -6.339 -20.105 1.00 96.00 173 TYR A O 1
ATOM 1416 N N . GLY A 1 174 ? 5.373 -7.109 -20.045 1.00 96.88 174 GLY A N 1
ATOM 1417 C CA . GLY A 1 174 ? 5.722 -8.378 -19.401 1.00 96.88 174 GLY A CA 1
ATOM 1418 C C . GLY A 1 174 ? 6.151 -8.214 -17.938 1.00 96.88 174 GLY A C 1
ATOM 1419 O O . GLY A 1 174 ? 6.799 -9.100 -17.381 1.00 96.88 174 GLY A O 1
ATOM 1420 N N . TYR A 1 175 ? 5.831 -7.077 -17.311 1.00 98.00 175 TYR A N 1
ATOM 1421 C CA . TYR A 1 175 ? 6.216 -6.801 -15.929 1.00 98.00 175 TYR A CA 1
ATOM 1422 C C . TYR A 1 175 ? 5.228 -7.431 -14.949 1.00 98.00 175 TYR A C 1
ATOM 1424 O O . TYR A 1 175 ? 4.016 -7.276 -15.109 1.00 98.00 175 TYR A O 1
ATOM 1432 N N . PRO A 1 176 ? 5.713 -8.086 -13.882 1.00 98.19 176 PRO A N 1
ATOM 1433 C CA . PRO A 1 176 ? 4.835 -8.639 -12.868 1.00 98.19 176 PRO A CA 1
ATOM 1434 C C . PRO A 1 176 ? 4.242 -7.515 -12.013 1.00 98.19 176 PRO A C 1
ATOM 1436 O O . PRO A 1 176 ? 4.936 -6.561 -11.645 1.00 98.19 176 PRO A O 1
ATOM 1439 N N . VAL A 1 177 ? 2.966 -7.667 -11.652 1.00 98.62 177 VAL A N 1
ATOM 1440 C CA . VAL A 1 177 ? 2.260 -6.757 -10.741 1.00 98.62 177 VAL A CA 1
ATOM 1441 C C . VAL A 1 177 ? 1.930 -7.497 -9.451 1.00 98.62 177 VAL A C 1
ATOM 1443 O O . VAL A 1 177 ? 1.096 -8.404 -9.446 1.00 98.62 177 VAL A O 1
ATOM 1446 N N . LEU A 1 178 ? 2.571 -7.117 -8.348 1.00 98.75 178 LEU A N 1
ATOM 1447 C CA . LEU A 1 178 ? 2.481 -7.810 -7.059 1.00 98.75 178 LEU A CA 1
ATOM 1448 C C . LEU A 1 178 ? 1.718 -6.964 -6.037 1.00 98.75 178 LEU A C 1
ATOM 1450 O O . LEU A 1 178 ? 1.880 -5.748 -5.993 1.00 98.75 178 LEU A O 1
ATOM 1454 N N . VAL A 1 179 ? 0.912 -7.579 -5.174 1.00 98.56 179 VAL A N 1
ATOM 1455 C CA . VAL A 1 179 ? 0.335 -6.872 -4.018 1.00 98.56 179 VAL A CA 1
ATOM 1456 C C . VAL A 1 179 ? 1.419 -6.556 -2.989 1.00 98.56 179 VAL A C 1
ATOM 1458 O O . VAL A 1 179 ? 2.350 -7.336 -2.790 1.00 98.56 179 VAL A O 1
ATOM 1461 N N . SER A 1 180 ? 1.307 -5.407 -2.322 1.00 97.12 180 SER A N 1
ATOM 1462 C CA . SER A 1 180 ? 2.316 -4.938 -1.364 1.00 97.12 180 SER A CA 1
ATOM 1463 C C . SER A 1 180 ? 1.685 -4.259 -0.144 1.00 97.12 180 SER A C 1
ATOM 1465 O O . SER A 1 180 ? 0.461 -4.150 -0.048 1.00 97.12 180 SER A O 1
ATOM 1467 N N . HIS A 1 181 ? 2.520 -3.831 0.808 1.00 95.19 181 HIS A N 1
ATOM 1468 C CA . HIS A 1 181 ? 2.132 -2.996 1.953 1.00 95.19 181 HIS A CA 1
ATOM 1469 C C . HIS A 1 181 ? 0.848 -3.467 2.665 1.00 95.19 181 HIS A C 1
ATOM 1471 O O . HIS A 1 181 ? 0.764 -4.632 3.056 1.00 95.19 181 HIS A O 1
ATOM 1477 N N . GLY A 1 182 ? -0.135 -2.578 2.878 1.00 93.56 182 GLY A N 1
ATOM 1478 C CA . GLY A 1 182 ? -1.324 -2.867 3.687 1.00 93.56 182 GLY A CA 1
ATOM 1479 C C . GLY A 1 182 ? -2.199 -3.955 3.072 1.00 93.56 182 GLY A C 1
ATOM 1480 O O . GLY A 1 182 ? -2.761 -4.784 3.788 1.00 93.56 182 GLY A O 1
ATOM 1481 N N . THR A 1 183 ? -2.232 -4.013 1.739 1.00 97.19 183 THR A N 1
ATOM 1482 C CA . THR A 1 183 ? -2.945 -5.055 0.994 1.00 97.19 183 THR A CA 1
ATOM 1483 C C . THR A 1 183 ? -2.303 -6.420 1.199 1.00 97.19 183 THR A C 1
ATOM 1485 O O . THR A 1 183 ? -2.996 -7.360 1.585 1.00 97.19 183 THR A O 1
ATOM 1488 N N . LEU A 1 184 ? -0.982 -6.533 1.023 1.00 98.00 184 LEU A N 1
ATOM 1489 C CA . LEU A 1 184 ? -0.272 -7.788 1.278 1.00 98.00 184 LEU A CA 1
ATOM 1490 C C . LEU A 1 184 ? -0.369 -8.203 2.753 1.00 98.00 184 LEU A C 1
ATOM 1492 O O . LEU A 1 184 ? -0.612 -9.373 3.041 1.00 98.00 184 LEU A O 1
ATOM 1496 N N . LEU A 1 185 ? -0.237 -7.248 3.679 1.00 96.56 185 LEU A N 1
ATOM 1497 C CA . LEU A 1 185 ? -0.351 -7.498 5.116 1.00 96.56 185 LEU A CA 1
ATOM 1498 C C . LEU A 1 185 ? -1.702 -8.122 5.463 1.00 96.56 185 LEU A C 1
ATOM 1500 O O . LEU A 1 185 ? -1.735 -9.125 6.171 1.00 96.56 185 LEU A O 1
ATOM 1504 N N . GLY A 1 186 ? -2.799 -7.559 4.954 1.00 95.06 186 GLY A N 1
ATOM 1505 C CA . GLY A 1 186 ? -4.127 -8.135 5.142 1.00 95.06 186 GLY A CA 1
ATOM 1506 C C . GLY A 1 186 ? -4.207 -9.557 4.593 1.00 95.06 186 GLY A C 1
ATOM 1507 O O . GLY A 1 186 ? -4.554 -10.486 5.321 1.00 95.06 186 GLY A O 1
ATOM 1508 N N . LEU A 1 187 ? -3.831 -9.748 3.327 1.00 97.31 187 LEU A N 1
ATOM 1509 C CA . LEU A 1 187 ? -3.963 -11.043 2.656 1.00 97.31 187 LEU A CA 1
ATOM 1510 C C . LEU A 1 187 ? -3.191 -12.163 3.360 1.00 97.31 187 LEU A C 1
ATOM 1512 O O . LEU A 1 187 ? -3.692 -13.280 3.447 1.00 97.31 187 LEU A O 1
ATOM 1516 N N . VAL A 1 188 ? -2.000 -11.874 3.888 1.00 97.56 188 VAL A N 1
ATOM 1517 C CA . VAL A 1 188 ? -1.183 -12.877 4.585 1.00 97.56 188 VAL A CA 1
ATOM 1518 C C . VAL A 1 188 ? -1.619 -13.055 6.041 1.00 97.56 188 VAL A C 1
ATOM 1520 O O . VAL A 1 188 ? -1.692 -14.183 6.521 1.00 97.56 188 VAL A O 1
ATOM 1523 N N . ARG A 1 189 ? -1.911 -11.966 6.765 1.00 95.25 189 ARG A N 1
ATOM 1524 C CA . ARG A 1 189 ? -2.229 -12.028 8.202 1.00 95.25 189 ARG A CA 1
ATOM 1525 C C . ARG A 1 189 ? -3.668 -12.448 8.479 1.00 95.25 189 ARG A C 1
ATOM 1527 O O . ARG A 1 189 ? -3.922 -13.200 9.412 1.00 95.25 189 ARG A O 1
ATOM 1534 N N . GLU A 1 190 ? -4.607 -11.898 7.724 1.00 90.75 190 GLU A N 1
ATOM 1535 C CA . GLU A 1 190 ? -6.049 -12.005 7.971 1.00 90.75 190 GLU A CA 1
ATOM 1536 C C . GLU A 1 190 ? -6.740 -12.905 6.937 1.00 90.75 190 GLU A C 1
ATOM 1538 O O . GLU A 1 190 ? -7.932 -13.179 7.059 1.00 90.75 190 GLU A O 1
ATOM 1543 N N . GLY A 1 191 ? -6.002 -13.366 5.918 1.00 93.94 191 GLY A N 1
ATOM 1544 C CA . GLY A 1 191 ? -6.565 -14.056 4.755 1.00 93.94 191 GLY A CA 1
ATOM 1545 C C . GLY A 1 191 ? -7.378 -13.127 3.850 1.00 93.94 191 GLY A C 1
ATOM 1546 O O . GLY A 1 191 ? -8.076 -13.595 2.952 1.00 93.94 191 GLY A O 1
ATOM 1547 N N . ASP A 1 192 ? -7.349 -11.816 4.116 1.00 93.12 192 ASP A N 1
ATOM 1548 C CA . ASP A 1 192 ? -8.222 -10.843 3.479 1.00 93.12 192 ASP A CA 1
ATOM 1549 C C . ASP A 1 192 ? -7.785 -9.391 3.718 1.00 93.12 192 ASP A C 1
ATOM 1551 O O . ASP A 1 192 ? -6.927 -9.117 4.544 1.00 93.12 192 ASP A O 1
ATOM 1555 N N . LEU A 1 193 ? -8.393 -8.421 3.034 1.00 92.19 193 LEU A N 1
ATOM 1556 C CA . LEU A 1 193 ? -8.079 -7.009 3.271 1.00 92.19 193 LEU A CA 1
ATOM 1557 C C . LEU A 1 193 ? -8.397 -6.582 4.710 1.00 92.19 193 LEU A C 1
ATOM 1559 O O . LEU A 1 193 ? -9.476 -6.885 5.232 1.00 92.19 193 LEU A O 1
ATOM 1563 N N . ILE A 1 194 ? -7.497 -5.773 5.277 1.00 85.81 194 ILE A N 1
ATOM 1564 C CA . ILE A 1 194 ? -7.634 -5.215 6.623 1.00 85.81 194 ILE A CA 1
ATOM 1565 C C . ILE A 1 194 ? -8.954 -4.425 6.722 1.00 85.81 194 ILE A C 1
ATOM 1567 O O . ILE A 1 194 ? -9.239 -3.565 5.875 1.00 85.81 194 ILE A O 1
ATOM 1571 N N . PRO A 1 195 ? -9.786 -4.669 7.752 1.00 76.31 195 PRO A N 1
ATOM 1572 C CA . PRO A 1 195 ? -10.989 -3.892 7.994 1.00 76.31 195 PRO A CA 1
ATOM 1573 C C . PRO A 1 195 ? -10.694 -2.390 8.047 1.00 76.31 195 PRO A C 1
ATOM 1575 O O . PRO A 1 195 ? -9.722 -1.950 8.652 1.00 76.31 195 PRO A O 1
ATOM 1578 N N . HIS A 1 196 ? -11.587 -1.586 7.468 1.00 73.75 196 HIS A N 1
ATOM 1579 C CA . HIS A 1 196 ? -11.493 -0.117 7.430 1.00 73.75 196 HIS A CA 1
ATOM 1580 C C . HIS A 1 196 ? -10.342 0.483 6.612 1.00 73.75 196 HIS A C 1
ATOM 1582 O O . HIS A 1 196 ? -10.284 1.717 6.539 1.00 73.75 196 HIS A O 1
ATOM 1588 N N . ASP A 1 197 ? -9.478 -0.326 5.992 1.00 79.25 197 ASP A N 1
ATOM 1589 C CA . ASP A 1 197 ? -8.506 0.194 5.033 1.00 79.25 197 ASP A CA 1
ATOM 1590 C C . ASP A 1 197 ? -9.233 0.851 3.847 1.00 79.25 197 ASP A C 1
ATOM 1592 O O . ASP A 1 197 ? -10.439 0.670 3.644 1.00 79.25 197 ASP A O 1
ATOM 1596 N N . ASP A 1 198 ? -8.562 1.714 3.101 1.00 75.06 198 ASP A N 1
ATOM 1597 C CA . ASP A 1 198 ? -9.209 2.419 1.991 1.00 75.06 198 ASP A CA 1
ATOM 1598 C C . ASP A 1 198 ? -8.410 2.493 0.707 1.00 75.06 198 ASP A C 1
ATOM 1600 O O . ASP A 1 198 ? -8.943 2.964 -0.300 1.00 75.06 198 ASP A O 1
ATOM 1604 N N . ASP A 1 199 ? -7.198 1.965 0.744 1.00 83.81 199 ASP A N 1
ATOM 1605 C CA . ASP A 1 199 ? -6.282 1.921 -0.376 1.00 83.81 199 ASP A CA 1
ATOM 1606 C C . ASP A 1 199 ? -6.058 0.434 -0.756 1.00 83.81 199 ASP A C 1
ATOM 1608 O O . ASP A 1 199 ? -6.267 -0.469 0.059 1.00 83.81 199 ASP A O 1
ATOM 1612 N N . PHE A 1 200 ? -5.715 0.163 -2.017 1.00 95.31 200 PHE A N 1
ATOM 1613 C CA . PHE A 1 200 ? -5.296 -1.166 -2.476 1.00 95.31 200 PHE A CA 1
ATOM 1614 C C . PHE A 1 200 ? -3.916 -1.023 -3.104 1.00 95.31 200 PHE A C 1
ATOM 1616 O O . PHE A 1 200 ? -3.776 -0.426 -4.169 1.00 95.31 200 PHE A O 1
ATOM 1623 N N . ASP A 1 201 ? -2.912 -1.528 -2.402 1.00 96.94 201 ASP A N 1
ATOM 1624 C CA . ASP A 1 201 ? -1.496 -1.320 -2.660 1.00 96.94 201 ASP A CA 1
ATOM 1625 C C . ASP A 1 201 ? -0.933 -2.455 -3.522 1.00 96.94 201 ASP A C 1
ATOM 1627 O O . ASP A 1 201 ? -0.954 -3.634 -3.147 1.00 96.94 201 ASP A O 1
ATOM 1631 N N . CYS A 1 202 ? -0.352 -2.102 -4.661 1.00 98.06 202 CYS A N 1
ATOM 1632 C CA . CYS A 1 202 ? 0.351 -3.030 -5.540 1.00 98.06 202 CYS A CA 1
ATOM 1633 C C . CYS A 1 202 ? 1.576 -2.359 -6.158 1.00 98.06 202 CYS A C 1
ATOM 1635 O O . CYS A 1 202 ? 1.669 -1.142 -6.202 1.00 98.06 202 CYS A O 1
ATOM 1637 N N . LEU A 1 203 ? 2.531 -3.138 -6.635 1.00 98.25 203 LEU A N 1
ATOM 1638 C CA . LEU A 1 203 ? 3.710 -2.651 -7.340 1.00 98.25 203 LEU A CA 1
ATOM 1639 C C . LEU A 1 203 ? 3.797 -3.294 -8.715 1.00 98.25 203 LEU A C 1
ATOM 1641 O O . LEU A 1 203 ? 3.316 -4.411 -8.878 1.00 98.25 203 LEU A O 1
ATOM 1645 N N . TYR A 1 204 ? 4.445 -2.627 -9.667 1.00 98.50 204 TYR A N 1
ATOM 1646 C CA . TYR A 1 204 ? 4.974 -3.287 -10.861 1.00 98.50 204 TYR A CA 1
ATOM 1647 C C . TYR A 1 204 ? 6.497 -3.374 -10.748 1.00 98.50 204 TYR A C 1
ATOM 1649 O O . TYR A 1 204 ? 7.138 -2.408 -10.328 1.00 98.50 204 TYR A O 1
ATOM 1657 N N . LEU A 1 205 ? 7.076 -4.522 -11.100 1.00 98.12 205 LEU A N 1
ATOM 1658 C CA . LEU A 1 205 ? 8.526 -4.714 -11.063 1.00 98.12 205 LEU A CA 1
ATOM 1659 C C . LEU A 1 205 ? 9.141 -4.362 -12.422 1.00 98.12 205 LEU A C 1
ATOM 1661 O O . LEU A 1 205 ? 9.070 -5.146 -13.365 1.00 98.12 205 LEU A O 1
ATOM 1665 N N . SER A 1 206 ? 9.730 -3.176 -12.495 1.00 98.00 206 SER A N 1
ATOM 1666 C CA . SER A 1 206 ? 10.500 -2.688 -13.634 1.00 98.00 206 SER A CA 1
ATOM 1667 C C . SER A 1 206 ? 11.797 -3.476 -13.818 1.00 98.00 206 SER A C 1
ATOM 1669 O O . SER A 1 206 ? 12.386 -3.960 -12.847 1.00 98.00 206 SER A O 1
ATOM 1671 N N . THR A 1 207 ? 12.273 -3.550 -15.062 1.00 96.62 207 THR A N 1
ATOM 1672 C CA . THR A 1 207 ? 13.627 -4.019 -15.395 1.00 96.62 207 THR A CA 1
ATOM 1673 C C . THR A 1 207 ? 14.670 -2.903 -15.357 1.00 96.62 207 THR A C 1
ATOM 1675 O O . THR A 1 207 ? 15.840 -3.162 -15.620 1.00 96.62 207 THR A O 1
ATOM 1678 N N . ALA A 1 208 ? 14.267 -1.660 -15.079 1.00 96.19 208 ALA A N 1
ATOM 1679 C CA . ALA A 1 208 ? 15.201 -0.566 -14.864 1.00 96.19 208 ALA A CA 1
ATOM 1680 C C . ALA A 1 208 ? 16.066 -0.814 -13.617 1.00 96.19 208 ALA A C 1
ATOM 1682 O O . ALA A 1 208 ? 15.629 -1.429 -12.650 1.00 96.19 208 ALA A O 1
ATOM 1683 N N . ASP A 1 209 ? 17.282 -0.281 -13.625 1.00 93.25 209 ASP A N 1
ATOM 1684 C CA . ASP A 1 209 ? 18.301 -0.455 -12.580 1.00 93.25 209 ASP A CA 1
ATOM 1685 C C . ASP A 1 209 ? 18.548 0.824 -11.761 1.00 93.25 209 ASP A C 1
ATOM 1687 O O . ASP A 1 209 ? 19.380 0.871 -10.858 1.00 93.25 209 ASP A O 1
ATOM 1691 N N . SER A 1 210 ? 17.816 1.893 -12.069 1.00 94.31 210 SER A N 1
ATOM 1692 C CA . SER A 1 210 ? 18.021 3.215 -11.491 1.00 94.31 210 SER A CA 1
ATOM 1693 C C . SER A 1 210 ? 16.710 3.978 -11.375 1.00 94.31 210 SER A C 1
ATOM 1695 O O . SER A 1 210 ? 15.780 3.837 -12.171 1.00 94.31 210 SER A O 1
ATOM 1697 N N . VAL A 1 211 ? 16.638 4.836 -10.360 1.00 95.12 211 VAL A N 1
ATOM 1698 C CA . VAL A 1 211 ? 15.453 5.656 -10.089 1.00 95.12 211 VAL A CA 1
ATOM 1699 C C . VAL A 1 211 ? 15.186 6.671 -11.205 1.00 95.12 211 VAL A C 1
ATOM 1701 O O . VAL A 1 211 ? 14.031 6.981 -11.481 1.00 95.12 211 VAL A O 1
ATOM 1704 N N . GLU A 1 212 ? 16.225 7.159 -11.883 1.00 94.88 212 GLU A N 1
ATOM 1705 C CA . GLU A 1 212 ? 16.116 8.033 -13.052 1.00 94.88 212 GLU A CA 1
ATOM 1706 C C . GLU A 1 212 ? 15.410 7.325 -14.217 1.00 94.88 212 GLU A C 1
ATOM 1708 O O . GLU A 1 212 ? 14.445 7.862 -14.768 1.00 94.88 212 GLU A O 1
ATOM 1713 N N . SER A 1 213 ? 15.826 6.096 -14.534 1.00 96.31 213 SER A N 1
ATOM 1714 C CA . SER A 1 213 ? 15.182 5.270 -15.560 1.00 96.31 213 SER A CA 1
ATOM 1715 C C . SER A 1 213 ? 13.735 4.940 -15.190 1.00 96.31 213 SER A C 1
ATOM 1717 O O . SER A 1 213 ? 12.839 5.087 -16.021 1.00 96.31 213 SER A O 1
ATOM 1719 N N . VAL A 1 214 ? 13.463 4.612 -13.921 1.00 96.69 214 VAL A N 1
ATOM 1720 C CA . VAL A 1 214 ? 12.094 4.372 -13.426 1.00 96.69 214 VAL A CA 1
ATOM 1721 C C . VAL A 1 214 ? 11.222 5.630 -13.505 1.00 96.69 214 VAL A C 1
ATOM 1723 O O . VAL A 1 214 ? 10.036 5.536 -13.822 1.00 96.69 214 VAL A O 1
ATOM 1726 N N . CYS A 1 215 ? 11.771 6.822 -13.252 1.00 94.69 215 CYS A N 1
ATOM 1727 C CA . CYS A 1 215 ? 11.039 8.081 -13.423 1.00 94.69 215 CYS A CA 1
ATOM 1728 C C . CYS A 1 215 ? 10.566 8.269 -14.869 1.00 94.69 215 CYS A C 1
ATOM 1730 O O . CYS A 1 215 ? 9.401 8.620 -15.086 1.00 94.69 215 CYS A O 1
ATOM 1732 N N . GLN A 1 216 ? 11.455 8.032 -15.837 1.00 94.81 216 GLN A N 1
ATOM 1733 C CA . GLN A 1 216 ? 11.133 8.146 -17.258 1.00 94.81 216 GLN A CA 1
ATOM 1734 C C . GLN A 1 216 ? 10.140 7.064 -17.694 1.00 94.81 216 GLN A C 1
ATOM 1736 O O . GLN A 1 216 ? 9.159 7.357 -18.378 1.00 94.81 216 GLN A O 1
ATOM 1741 N N . GLU A 1 217 ? 10.353 5.825 -17.257 1.00 96.75 217 GLU A N 1
ATOM 1742 C CA . GLU A 1 217 ? 9.458 4.708 -17.540 1.00 96.75 217 GLU A CA 1
ATOM 1743 C C . GLU A 1 217 ? 8.050 4.967 -16.999 1.00 96.75 217 GLU A C 1
ATOM 1745 O O . GLU A 1 217 ? 7.072 4.827 -17.729 1.00 96.75 217 GLU A O 1
ATOM 1750 N N . ARG A 1 218 ? 7.930 5.429 -15.750 1.00 95.25 218 ARG A N 1
ATOM 1751 C CA . ARG A 1 218 ? 6.642 5.782 -15.146 1.00 95.25 218 ARG A CA 1
ATOM 1752 C C . ARG A 1 218 ? 5.910 6.854 -15.952 1.00 95.25 218 ARG A C 1
ATOM 1754 O O . ARG A 1 218 ? 4.696 6.759 -16.111 1.00 95.25 218 ARG A O 1
ATOM 1761 N N . HIS A 1 219 ? 6.616 7.879 -16.432 1.00 93.81 219 HIS A N 1
ATOM 1762 C CA . HIS A 1 219 ? 6.014 8.905 -17.289 1.00 93.81 219 HIS A CA 1
ATOM 1763 C C . HIS A 1 219 ? 5.440 8.274 -18.569 1.00 93.81 219 HIS A C 1
ATOM 1765 O O . HIS A 1 219 ? 4.285 8.517 -18.916 1.00 93.81 219 HIS A O 1
ATOM 1771 N N . ASN A 1 220 ? 6.198 7.388 -19.220 1.00 95.38 220 ASN A N 1
ATOM 1772 C CA . ASN A 1 220 ? 5.744 6.681 -20.420 1.00 95.38 220 ASN A CA 1
ATOM 1773 C C . ASN A 1 220 ? 4.544 5.760 -20.133 1.00 95.38 220 ASN A C 1
ATOM 1775 O O . ASN A 1 220 ? 3.590 5.735 -20.911 1.00 95.38 220 ASN A O 1
ATOM 1779 N N . ILE A 1 221 ? 4.559 5.050 -19.000 1.00 96.50 221 ILE A N 1
ATOM 1780 C CA . ILE A 1 221 ? 3.444 4.216 -18.530 1.00 96.50 221 ILE A CA 1
ATOM 1781 C C . ILE A 1 221 ? 2.191 5.067 -18.303 1.00 96.50 221 ILE A C 1
ATOM 1783 O O . ILE A 1 221 ? 1.118 4.676 -18.746 1.00 96.50 221 ILE A O 1
ATOM 1787 N N . LEU A 1 222 ? 2.302 6.237 -17.662 1.00 94.94 222 LEU A N 1
ATOM 1788 C CA . LEU A 1 222 ? 1.173 7.156 -17.459 1.00 94.94 222 LEU A CA 1
ATOM 1789 C C . LEU A 1 222 ? 0.570 7.618 -18.790 1.00 94.94 222 LEU A C 1
ATOM 1791 O O . LEU A 1 222 ? -0.646 7.544 -18.965 1.00 94.94 222 LEU A O 1
ATOM 1795 N N . CYS A 1 223 ? 1.410 8.047 -19.738 1.00 93.44 223 CYS A N 1
ATOM 1796 C CA . CYS A 1 223 ? 0.968 8.391 -21.090 1.00 93.44 223 CYS A CA 1
ATOM 1797 C C . CYS A 1 223 ? 0.210 7.232 -21.740 1.00 93.44 223 CYS A C 1
ATOM 1799 O O . CYS A 1 223 ? -0.851 7.439 -22.329 1.00 93.44 223 CYS A O 1
ATOM 1801 N N . ARG A 1 224 ? 0.746 6.011 -21.629 1.00 96.12 224 ARG A N 1
ATOM 1802 C CA . ARG A 1 224 ? 0.179 4.853 -22.313 1.00 96.12 224 ARG A CA 1
ATOM 1803 C C . ARG A 1 224 ? -1.101 4.342 -21.662 1.00 96.12 224 ARG A C 1
ATOM 1805 O O . ARG A 1 224 ? -2.048 4.067 -22.383 1.00 96.12 224 ARG A O 1
ATOM 1812 N N . LEU A 1 225 ? -1.171 4.304 -20.332 1.00 95.12 225 LEU A N 1
ATOM 1813 C CA . LEU A 1 225 ? -2.401 3.997 -19.597 1.00 95.12 225 LEU A CA 1
ATOM 1814 C C . LEU A 1 225 ? -3.541 4.929 -20.025 1.00 95.12 225 LEU A C 1
ATOM 1816 O O . LEU A 1 225 ? -4.628 4.453 -20.343 1.00 95.12 225 LEU A O 1
ATOM 1820 N N . LEU A 1 226 ? -3.283 6.240 -20.089 1.00 92.56 226 LEU A N 1
ATOM 1821 C CA . LEU A 1 226 ? -4.277 7.218 -20.542 1.00 92.56 226 LEU A CA 1
ATOM 1822 C C . LEU A 1 226 ? -4.679 7.001 -22.005 1.00 92.56 226 LEU A C 1
ATOM 1824 O O . LEU A 1 226 ? -5.867 7.047 -22.319 1.00 92.56 226 LEU A O 1
ATOM 1828 N N . ALA A 1 227 ? -3.709 6.754 -22.890 1.00 92.44 227 ALA A N 1
ATOM 1829 C CA . ALA A 1 227 ? -3.975 6.479 -24.301 1.00 92.44 227 ALA A CA 1
ATOM 1830 C C . ALA A 1 227 ? -4.804 5.198 -24.503 1.00 92.44 227 ALA A C 1
ATOM 1832 O O . ALA A 1 227 ? -5.657 5.154 -25.386 1.00 92.44 227 ALA A O 1
ATOM 1833 N N . ASP A 1 228 ? -4.604 4.197 -23.645 1.00 94.75 228 ASP A N 1
ATOM 1834 C CA . ASP A 1 228 ? -5.332 2.927 -23.657 1.00 94.75 228 ASP A CA 1
ATOM 1835 C C . ASP A 1 228 ? -6.650 2.993 -22.845 1.00 94.75 228 ASP A C 1
ATOM 1837 O O . ASP A 1 228 ? -7.309 1.977 -22.624 1.00 94.75 228 ASP A O 1
ATOM 1841 N N . GLY A 1 229 ? -7.066 4.191 -22.412 1.00 91.75 229 GLY A N 1
ATOM 1842 C CA . GLY A 1 229 ? -8.383 4.453 -21.826 1.00 91.75 229 GLY A CA 1
ATOM 1843 C C . GLY A 1 229 ? -8.494 4.236 -20.315 1.00 91.75 229 GLY A C 1
ATOM 1844 O O . GLY A 1 229 ? -9.600 4.307 -19.772 1.00 91.75 229 GLY A O 1
ATOM 1845 N N . PHE A 1 230 ? -7.387 3.998 -19.609 1.00 93.50 230 PHE A N 1
ATOM 1846 C CA . PHE A 1 230 ? -7.398 3.969 -18.149 1.00 93.50 230 PHE A CA 1
ATOM 1847 C C . PHE A 1 230 ? -7.537 5.378 -17.583 1.00 93.50 230 PHE A C 1
ATOM 1849 O O . PHE A 1 230 ? -6.920 6.333 -18.048 1.00 93.50 230 PHE A O 1
ATOM 1856 N N . GLU A 1 231 ? -8.287 5.500 -16.494 1.00 93.69 231 GLU A N 1
ATOM 1857 C CA . GLU A 1 231 ? -8.275 6.712 -15.695 1.00 93.69 231 GLU A CA 1
ATOM 1858 C C . GLU A 1 231 ? -7.151 6.618 -14.658 1.00 93.69 231 GLU A C 1
ATOM 1860 O O . GLU A 1 231 ? -7.263 5.899 -13.665 1.00 93.69 231 GLU A O 1
ATOM 1865 N N . CYS A 1 232 ? -6.054 7.346 -14.867 1.00 92.75 232 CYS A N 1
ATOM 1866 C CA . CYS A 1 232 ? -4.933 7.349 -13.933 1.00 92.75 232 CYS A CA 1
ATOM 1867 C C . CYS A 1 232 ? -4.360 8.742 -13.672 1.00 92.75 232 CYS A C 1
ATOM 1869 O O . CYS A 1 232 ? -4.536 9.674 -14.457 1.00 92.75 232 CYS A O 1
ATOM 1871 N N . PHE A 1 233 ? -3.675 8.882 -12.542 1.00 90.50 233 PHE A N 1
ATOM 1872 C CA . PHE A 1 233 ? -3.036 10.123 -12.121 1.00 90.50 233 PHE A CA 1
ATOM 1873 C C . PHE A 1 233 ? -1.804 9.840 -11.272 1.00 90.50 233 PHE A C 1
ATOM 1875 O O . PHE A 1 233 ? -1.680 8.785 -10.648 1.00 90.50 233 PHE A O 1
ATOM 1882 N N . VAL A 1 234 ? -0.887 10.801 -11.225 1.00 90.12 234 VAL A N 1
ATOM 1883 C CA . VAL A 1 234 ? 0.347 10.652 -10.455 1.00 90.12 234 VAL A CA 1
ATOM 1884 C C . VAL A 1 234 ? 0.170 11.153 -9.018 1.00 90.12 234 VAL A C 1
ATOM 1886 O O . VAL A 1 234 ? -0.316 12.257 -8.757 1.00 90.12 234 VAL A O 1
ATOM 1889 N N . GLY A 1 235 ? 0.542 10.315 -8.055 1.00 86.31 235 GLY A N 1
ATOM 1890 C CA . GLY A 1 235 ? 0.555 10.631 -6.634 1.00 86.31 235 GLY A CA 1
ATOM 1891 C C . GLY A 1 235 ? 1.768 11.474 -6.240 1.00 86.31 235 GLY A C 1
ATOM 1892 O O . GLY A 1 235 ? 2.825 11.421 -6.863 1.00 86.31 235 GLY A O 1
ATOM 1893 N N . SER A 1 236 ? 1.660 12.221 -5.140 1.00 82.62 236 SER A N 1
ATOM 1894 C CA . SER A 1 236 ? 2.723 13.133 -4.679 1.00 82.62 236 SER A CA 1
ATOM 1895 C C . SER A 1 236 ? 4.036 12.446 -4.286 1.00 82.62 236 SER A C 1
ATOM 1897 O O . SER A 1 236 ? 5.068 13.108 -4.197 1.00 82.62 236 SER A O 1
ATOM 1899 N N . THR A 1 237 ? 4.012 11.134 -4.050 1.00 83.12 237 THR A N 1
ATOM 1900 C CA . THR A 1 237 ? 5.204 10.315 -3.782 1.00 83.12 237 THR A CA 1
ATOM 1901 C C . THR A 1 237 ? 5.663 9.514 -5.002 1.00 83.12 237 THR A C 1
ATOM 1903 O O . THR A 1 237 ? 6.531 8.662 -4.869 1.00 83.12 237 THR A O 1
ATOM 1906 N N . GLY A 1 238 ? 5.083 9.765 -6.179 1.00 88.62 238 GLY A N 1
ATOM 1907 C CA . GLY A 1 238 ? 5.483 9.142 -7.438 1.00 88.62 238 GLY A CA 1
ATOM 1908 C C . GLY A 1 238 ? 4.827 7.798 -7.757 1.00 88.62 238 GLY A C 1
ATOM 1909 O O . GLY A 1 238 ? 5.183 7.215 -8.776 1.00 88.62 238 GLY A O 1
ATOM 1910 N N . HIS A 1 239 ? 3.888 7.315 -6.935 1.00 93.00 239 HIS A N 1
ATOM 1911 C CA . HIS A 1 239 ? 3.023 6.182 -7.290 1.00 93.00 239 HIS A CA 1
ATOM 1912 C C . HIS A 1 239 ? 1.981 6.601 -8.335 1.00 93.00 239 HIS A C 1
ATOM 1914 O O . HIS A 1 239 ? 1.598 7.771 -8.401 1.00 93.00 239 HIS A O 1
ATOM 1920 N N . ILE A 1 240 ? 1.506 5.651 -9.132 1.00 94.75 240 ILE A N 1
ATOM 1921 C CA . ILE A 1 240 ? 0.397 5.843 -10.065 1.00 94.75 240 ILE A CA 1
ATOM 1922 C C . ILE A 1 240 ? -0.885 5.440 -9.341 1.00 94.75 240 ILE A C 1
ATOM 1924 O O . ILE A 1 240 ? -0.975 4.352 -8.785 1.00 94.75 240 ILE A O 1
ATOM 1928 N N . LYS A 1 241 ? -1.889 6.309 -9.341 1.00 94.19 241 LYS A N 1
ATOM 1929 C CA . LYS A 1 241 ? -3.238 5.961 -8.902 1.00 94.19 241 LYS A CA 1
ATOM 1930 C C . LYS A 1 241 ? -4.051 5.599 -10.129 1.00 94.19 241 LYS A C 1
ATOM 1932 O O . LYS A 1 241 ? -4.202 6.439 -11.014 1.00 94.19 241 LYS A O 1
ATOM 1937 N N . VAL A 1 242 ? -4.565 4.375 -10.182 1.00 95.12 242 VAL A N 1
ATOM 1938 C CA . VAL A 1 242 ? -5.427 3.912 -11.278 1.00 95.12 242 VAL A CA 1
ATOM 1939 C C . VAL A 1 242 ? -6.843 3.757 -10.747 1.00 95.12 242 VAL A C 1
ATOM 1941 O O . VAL A 1 242 ? -7.089 2.976 -9.825 1.00 95.12 242 VAL A O 1
ATOM 1944 N N . ARG A 1 243 ? -7.782 4.515 -11.311 1.00 94.06 243 ARG A N 1
ATOM 1945 C CA . ARG A 1 243 ? -9.207 4.409 -11.011 1.00 94.06 243 ARG A CA 1
ATOM 1946 C C . ARG A 1 243 ? -9.844 3.395 -11.952 1.00 94.06 243 ARG A C 1
ATOM 1948 O O . ARG A 1 243 ? -9.700 3.472 -13.166 1.00 94.06 243 ARG A O 1
ATOM 1955 N N . TYR A 1 244 ? -10.579 2.454 -11.372 1.00 92.62 244 TYR A N 1
ATOM 1956 C CA . TYR A 1 244 ? -11.317 1.439 -12.113 1.00 92.62 244 TYR A CA 1
ATOM 1957 C C . TYR A 1 244 ? -12.712 1.286 -11.504 1.00 92.62 244 TYR A C 1
ATOM 1959 O O . TYR A 1 244 ? -12.895 0.809 -10.377 1.00 92.62 244 TYR A O 1
ATOM 1967 N N . GLY A 1 245 ? -13.724 1.764 -12.228 1.00 90.88 245 GLY A N 1
ATOM 1968 C CA . GLY A 1 245 ? -15.087 1.863 -11.715 1.00 90.88 245 GLY A CA 1
ATOM 1969 C C . GLY A 1 245 ? -15.161 2.741 -10.459 1.00 90.88 245 GLY A C 1
ATOM 1970 O O . GLY A 1 245 ? -14.942 3.946 -10.509 1.00 90.88 245 GLY A O 1
ATOM 1971 N N . LYS A 1 246 ? -15.505 2.142 -9.311 1.00 89.06 246 LYS A N 1
ATOM 1972 C CA . LYS A 1 246 ? -15.698 2.863 -8.033 1.00 89.06 246 LYS A CA 1
ATOM 1973 C C . LYS A 1 246 ? -14.510 2.759 -7.074 1.00 89.06 246 LYS A C 1
ATOM 1975 O O . LYS A 1 246 ? -14.639 3.213 -5.932 1.00 89.06 246 LYS A O 1
ATOM 1980 N N . VAL A 1 247 ? -13.418 2.114 -7.480 1.00 92.12 247 VAL A N 1
ATOM 1981 C CA . VAL A 1 247 ? -12.223 1.901 -6.653 1.00 92.12 247 VAL A CA 1
ATOM 1982 C C . VAL A 1 247 ? -10.992 2.518 -7.302 1.00 92.12 247 VAL A C 1
ATOM 1984 O O . VAL A 1 247 ? -10.977 2.787 -8.501 1.00 92.12 247 VAL A O 1
ATOM 1987 N N . GLU A 1 248 ? -9.973 2.741 -6.486 1.00 92.88 248 GLU A N 1
ATOM 1988 C CA . GLU A 1 248 ? -8.653 3.191 -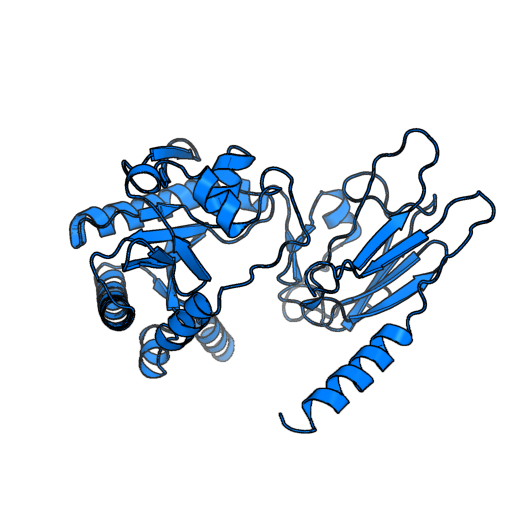6.912 1.00 92.88 248 GLU A CA 1
ATOM 1989 C C . GLU A 1 248 ? -7.625 2.208 -6.363 1.00 92.88 248 GLU A C 1
ATOM 1991 O O . GLU A 1 248 ? -7.756 1.784 -5.212 1.00 92.88 248 GLU A O 1
ATOM 1996 N N . ILE A 1 249 ? -6.637 1.847 -7.175 1.00 95.75 249 ILE A N 1
ATOM 1997 C CA . ILE A 1 249 ? -5.462 1.106 -6.720 1.00 95.75 249 ILE A CA 1
ATOM 1998 C C . ILE A 1 249 ? -4.245 2.032 -6.740 1.00 95.75 249 ILE A C 1
ATOM 2000 O O . ILE A 1 249 ? -4.093 2.853 -7.651 1.00 95.75 249 ILE A O 1
ATOM 2004 N N . ASP A 1 250 ? -3.397 1.890 -5.729 1.00 95.94 250 ASP A N 1
ATOM 2005 C CA . ASP A 1 250 ? -2.122 2.581 -5.613 1.00 95.94 250 ASP A CA 1
ATOM 2006 C C . ASP A 1 250 ? -1.051 1.644 -6.177 1.00 95.94 250 ASP A C 1
ATOM 2008 O O . ASP A 1 250 ? -0.742 0.602 -5.602 1.00 95.94 250 ASP A O 1
ATOM 2012 N N . LEU A 1 251 ? -0.541 1.999 -7.354 1.00 97.56 251 LEU A N 1
ATOM 2013 C CA . LEU A 1 251 ? 0.455 1.247 -8.097 1.00 97.56 251 LEU A CA 1
ATOM 2014 C C . LEU A 1 251 ? 1.833 1.897 -7.923 1.00 97.56 251 LEU A C 1
ATOM 2016 O O . LEU A 1 251 ? 2.112 2.982 -8.441 1.00 97.56 251 LEU A O 1
ATOM 2020 N N . MET A 1 252 ? 2.708 1.235 -7.179 1.00 97.56 252 MET A N 1
ATOM 2021 C CA . MET A 1 252 ? 4.066 1.679 -6.901 1.00 97.56 252 MET A CA 1
ATOM 2022 C C . MET A 1 252 ? 5.045 1.226 -7.997 1.00 97.56 252 MET A C 1
ATOM 2024 O O . MET A 1 252 ? 5.171 0.026 -8.235 1.00 97.56 252 MET A O 1
ATOM 2028 N N . PRO A 1 253 ? 5.805 2.146 -8.617 1.00 97.75 253 PRO A N 1
ATOM 2029 C CA . PRO A 1 253 ? 7.000 1.772 -9.366 1.00 97.75 253 PRO A CA 1
ATOM 2030 C C . PRO A 1 253 ? 8.018 1.063 -8.472 1.00 97.75 253 PRO A C 1
ATOM 2032 O O . PRO A 1 253 ? 8.394 1.604 -7.423 1.00 97.75 253 PRO A O 1
ATOM 2035 N N . SER A 1 254 ? 8.487 -0.108 -8.896 1.00 98.06 254 SER A N 1
ATOM 2036 C CA . SER A 1 254 ? 9.487 -0.893 -8.175 1.00 98.06 254 SER A CA 1
ATOM 2037 C C . SER A 1 254 ? 10.600 -1.387 -9.078 1.00 98.06 254 SER A C 1
ATOM 2039 O O . SER A 1 254 ? 10.364 -1.672 -10.243 1.00 98.06 254 SER A O 1
ATOM 2041 N N . TRP A 1 255 ? 11.807 -1.499 -8.534 1.00 97.56 255 TRP A N 1
ATOM 2042 C CA . TRP A 1 255 ? 12.989 -1.965 -9.259 1.00 97.56 255 TRP A CA 1
ATOM 2043 C C . TRP A 1 255 ? 13.993 -2.612 -8.307 1.00 97.56 255 TRP A C 1
ATOM 2045 O O . TRP A 1 255 ? 13.899 -2.436 -7.087 1.00 97.56 255 TRP A O 1
ATOM 2055 N N . ILE A 1 256 ? 14.946 -3.355 -8.865 1.00 96.75 256 ILE A N 1
ATOM 2056 C CA . ILE A 1 256 ? 16.021 -4.007 -8.114 1.00 96.75 256 ILE A CA 1
ATOM 2057 C C . ILE A 1 256 ? 17.345 -3.404 -8.557 1.00 96.75 256 ILE A C 1
ATOM 2059 O O . ILE A 1 256 ? 17.606 -3.285 -9.750 1.00 96.75 256 ILE A O 1
ATOM 2063 N N . VAL A 1 257 ? 18.165 -3.025 -7.586 1.00 94.69 257 VAL A N 1
ATOM 2064 C CA . VAL A 1 257 ? 19.554 -2.607 -7.791 1.00 94.69 257 VAL A CA 1
ATOM 2065 C C . VAL A 1 257 ? 20.364 -3.153 -6.625 1.00 94.69 257 VAL A C 1
ATOM 2067 O O . VAL A 1 257 ? 19.898 -3.063 -5.491 1.00 94.69 257 VAL A O 1
ATOM 2070 N N . ASP A 1 258 ? 21.516 -3.763 -6.903 1.00 93.06 258 ASP A N 1
ATOM 2071 C CA . ASP A 1 258 ? 22.417 -4.337 -5.892 1.00 93.06 258 ASP A CA 1
ATOM 2072 C C . ASP A 1 258 ? 21.682 -5.202 -4.842 1.00 93.06 258 ASP A C 1
ATOM 2074 O O . ASP A 1 258 ? 21.716 -4.921 -3.642 1.00 93.06 258 ASP A O 1
ATOM 2078 N N . ASP A 1 259 ? 20.918 -6.199 -5.311 1.00 94.06 259 ASP A N 1
ATOM 2079 C CA . ASP A 1 259 ? 20.099 -7.112 -4.489 1.00 94.06 259 ASP A CA 1
ATOM 2080 C C . ASP A 1 259 ? 19.116 -6.412 -3.529 1.00 94.06 259 ASP A C 1
ATOM 2082 O O . ASP A 1 259 ? 18.665 -6.968 -2.527 1.00 94.06 259 ASP A O 1
ATOM 2086 N N . SER A 1 260 ? 18.753 -5.164 -3.833 1.00 96.19 260 SER A N 1
ATOM 2087 C CA . SER A 1 260 ? 17.828 -4.367 -3.035 1.00 96.19 260 SER A CA 1
ATOM 2088 C C . SER A 1 260 ? 16.573 -4.019 -3.825 1.00 96.19 260 SER A C 1
ATOM 2090 O O . SER A 1 260 ? 16.611 -3.316 -4.839 1.00 96.19 260 SER A O 1
ATOM 2092 N N . LEU A 1 261 ? 15.423 -4.459 -3.316 1.00 97.31 261 LEU A N 1
ATOM 2093 C CA . LEU A 1 261 ? 14.115 -4.067 -3.816 1.00 97.31 261 LEU A CA 1
ATOM 2094 C C . LEU A 1 261 ? 13.781 -2.647 -3.373 1.00 97.31 261 LEU A C 1
ATOM 2096 O O . LEU A 1 261 ? 13.709 -2.331 -2.184 1.00 97.31 261 LEU A O 1
ATOM 2100 N N . ASN A 1 262 ? 13.479 -1.808 -4.352 1.00 97.00 262 ASN A N 1
ATOM 2101 C CA . ASN A 1 262 ? 13.007 -0.450 -4.167 1.00 97.00 262 ASN A CA 1
ATOM 2102 C C . ASN A 1 262 ? 11.512 -0.386 -4.502 1.00 97.00 262 ASN A C 1
ATOM 2104 O O . ASN A 1 262 ? 11.087 -0.877 -5.544 1.00 97.00 262 ASN A O 1
ATOM 2108 N N . ILE A 1 263 ? 10.696 0.233 -3.643 1.00 96.31 263 ILE A N 1
ATOM 2109 C CA . ILE A 1 263 ? 9.249 0.403 -3.872 1.00 96.31 263 ILE A CA 1
ATOM 2110 C C . ILE A 1 263 ? 8.860 1.865 -3.696 1.00 96.31 263 ILE A C 1
ATOM 2112 O O . ILE A 1 263 ? 8.676 2.328 -2.572 1.00 96.31 263 ILE A O 1
ATOM 2116 N N . ALA A 1 264 ? 8.754 2.597 -4.808 1.00 86.56 264 ALA A N 1
ATOM 2117 C CA . ALA A 1 264 ? 8.280 3.980 -4.925 1.00 86.56 264 ALA A CA 1
ATOM 2118 C C . ALA A 1 264 ? 8.759 4.957 -3.822 1.00 86.56 264 ALA A C 1
ATOM 2120 O O . ALA A 1 264 ? 8.027 5.852 -3.393 1.00 86.56 264 ALA A O 1
ATOM 2121 N N . GLY A 1 265 ? 9.984 4.773 -3.312 1.00 80.75 265 GLY A N 1
ATOM 2122 C CA . GLY A 1 265 ? 10.528 5.574 -2.211 1.00 80.75 265 GLY A CA 1
ATOM 2123 C C . GLY A 1 265 ? 9.802 5.401 -0.864 1.00 80.75 265 GLY A C 1
ATOM 2124 O O . GLY A 1 265 ? 9.842 6.286 -0.002 1.00 80.75 265 GLY A O 1
ATOM 2125 N N . PHE A 1 266 ? 9.083 4.299 -0.667 1.00 89.50 266 PHE A N 1
ATOM 2126 C CA . PHE A 1 266 ? 8.526 3.860 0.616 1.00 89.50 266 PHE A CA 1
ATOM 2127 C C . PHE A 1 266 ? 9.435 2.851 1.304 1.00 89.50 266 PHE A C 1
ATOM 2129 O O . PHE A 1 266 ? 9.696 3.004 2.499 1.00 89.50 266 PHE A O 1
ATOM 2136 N N . THR A 1 267 ? 9.962 1.910 0.526 1.00 94.62 267 THR A N 1
ATOM 2137 C CA . THR A 1 267 ? 10.754 0.781 1.011 1.00 94.62 267 THR A CA 1
ATOM 2138 C C . THR A 1 267 ? 11.995 0.628 0.143 1.00 94.62 267 THR A C 1
ATOM 2140 O O . THR A 1 267 ? 11.910 0.735 -1.081 1.00 94.62 267 THR A O 1
ATOM 2143 N N . VAL A 1 268 ? 13.136 0.412 0.792 1.00 96.25 268 VAL A N 1
ATOM 2144 C CA . VAL A 1 268 ? 14.373 -0.087 0.182 1.00 96.25 268 VAL A CA 1
ATOM 2145 C C . VAL A 1 268 ? 14.815 -1.226 1.075 1.00 96.25 268 VAL A C 1
ATOM 2147 O O . VAL A 1 268 ? 15.064 -0.979 2.251 1.00 96.25 268 VAL A O 1
ATOM 2150 N N . MET A 1 269 ? 14.808 -2.443 0.549 1.00 95.44 269 MET A N 1
ATOM 2151 C CA . MET A 1 269 ? 14.925 -3.672 1.324 1.00 95.44 269 MET A CA 1
ATOM 2152 C C . MET A 1 269 ? 15.871 -4.643 0.610 1.00 95.44 269 MET A C 1
ATOM 2154 O O . MET A 1 269 ? 15.647 -4.886 -0.576 1.00 95.44 269 MET A O 1
ATOM 2158 N N . PRO A 1 270 ? 16.860 -5.235 1.302 1.00 96.69 270 PRO A N 1
ATOM 2159 C CA . PRO A 1 270 ? 17.598 -6.378 0.772 1.00 96.69 270 PRO A CA 1
ATOM 2160 C C . PRO A 1 270 ? 16.628 -7.516 0.453 1.00 96.69 270 PRO A C 1
ATOM 2162 O O . PRO A 1 270 ? 15.785 -7.841 1.290 1.00 96.69 270 PRO A O 1
ATOM 2165 N N . ILE A 1 271 ? 16.725 -8.097 -0.738 1.00 95.81 271 ILE A N 1
ATOM 2166 C CA . ILE A 1 271 ? 15.890 -9.227 -1.140 1.00 95.81 271 ILE A CA 1
ATOM 2167 C C . ILE A 1 271 ? 16.729 -10.226 -1.931 1.00 95.81 271 ILE A C 1
ATOM 2169 O O . ILE A 1 271 ? 17.452 -9.847 -2.853 1.00 95.81 271 ILE A O 1
ATOM 2173 N N . SER A 1 272 ? 16.621 -11.508 -1.603 1.00 96.19 272 SER A N 1
ATOM 2174 C CA . SER A 1 272 ? 17.194 -12.561 -2.442 1.00 96.19 272 SER A CA 1
ATOM 2175 C C . SER A 1 272 ? 16.233 -12.971 -3.563 1.00 96.19 272 SER A C 1
ATOM 2177 O O . SER A 1 272 ? 15.018 -12.747 -3.494 1.00 96.19 272 SER A O 1
ATOM 2179 N N . ASP A 1 273 ? 16.752 -13.611 -4.617 1.00 94.12 273 ASP A N 1
ATOM 2180 C CA . ASP A 1 273 ? 15.891 -14.076 -5.712 1.00 94.12 273 ASP A CA 1
ATOM 2181 C C . ASP A 1 273 ? 14.878 -15.131 -5.238 1.00 94.12 273 ASP A C 1
ATOM 2183 O O . ASP A 1 273 ? 13.747 -15.099 -5.702 1.00 94.12 273 ASP A O 1
ATOM 2187 N N . ASP A 1 274 ? 15.205 -15.979 -4.252 1.00 96.19 274 ASP A N 1
ATOM 2188 C CA . ASP A 1 274 ? 14.275 -16.973 -3.687 1.00 96.19 274 ASP A CA 1
ATOM 2189 C C . ASP A 1 274 ? 13.214 -16.377 -2.741 1.00 96.19 274 ASP A C 1
ATOM 2191 O O . ASP A 1 274 ? 12.189 -17.009 -2.472 1.00 96.19 274 ASP A O 1
ATOM 2195 N N . GLU A 1 275 ? 13.433 -15.165 -2.224 1.00 96.75 275 GLU A N 1
ATOM 2196 C CA . GLU A 1 275 ? 12.416 -14.403 -1.492 1.00 96.75 275 GLU A CA 1
ATOM 2197 C C . GLU A 1 275 ? 11.448 -13.694 -2.443 1.00 96.75 275 GLU A C 1
ATOM 2199 O O . GLU A 1 275 ? 10.247 -13.592 -2.1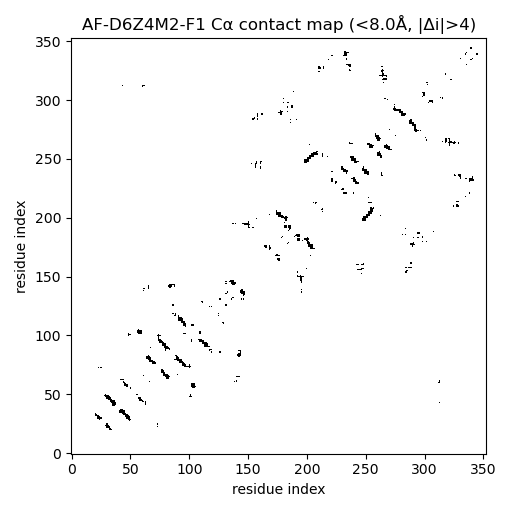64 1.00 96.75 275 GLU A O 1
ATOM 2204 N N . LEU A 1 276 ? 11.955 -13.236 -3.588 1.00 96.62 276 LEU A N 1
ATOM 2205 C CA . LEU A 1 276 ? 11.178 -12.544 -4.608 1.00 96.62 276 LEU A CA 1
ATOM 2206 C C . LEU A 1 276 ? 10.419 -13.512 -5.527 1.00 96.62 276 LEU A C 1
ATOM 2208 O O . LEU A 1 276 ? 9.222 -13.319 -5.761 1.00 96.62 276 LEU A O 1
ATOM 2212 N N . ARG A 1 277 ? 11.109 -14.526 -6.054 1.00 96.38 277 ARG A N 1
ATOM 2213 C CA . ARG A 1 277 ? 10.672 -15.450 -7.109 1.00 96.38 277 ARG A CA 1
ATOM 2214 C C . ARG A 1 277 ? 10.776 -16.921 -6.655 1.00 96.38 277 ARG A C 1
ATOM 2216 O O . ARG A 1 277 ? 11.611 -17.254 -5.824 1.00 96.38 277 ARG A O 1
ATOM 2223 N N . PRO A 1 278 ? 9.942 -17.828 -7.204 1.00 96.56 278 PRO A N 1
ATOM 2224 C CA . PRO A 1 278 ? 8.846 -17.566 -8.139 1.00 96.56 278 PRO A CA 1
ATOM 2225 C C . PRO A 1 278 ? 7.674 -16.843 -7.461 1.00 96.56 278 PRO A C 1
ATOM 2227 O O . PRO A 1 278 ? 7.383 -17.066 -6.289 1.00 96.56 278 PRO A O 1
ATOM 2230 N N . PHE A 1 279 ? 6.975 -15.983 -8.207 1.00 97.62 279 PHE A N 1
ATOM 2231 C CA . PHE A 1 279 ? 5.822 -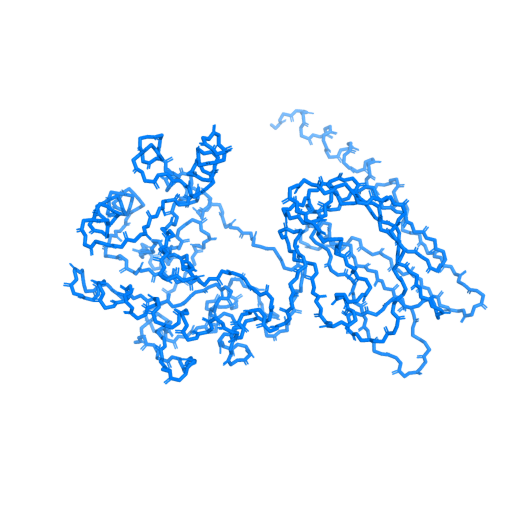15.261 -7.663 1.00 97.62 279 PHE A CA 1
ATOM 2232 C C . PHE A 1 279 ? 4.719 -16.230 -7.236 1.00 97.62 279 PHE A C 1
ATOM 2234 O O . PHE A 1 279 ? 4.352 -17.152 -7.969 1.00 97.62 279 PHE A O 1
ATOM 2241 N N . ARG A 1 280 ? 4.155 -15.991 -6.053 1.00 96.31 280 ARG A N 1
ATOM 2242 C CA . ARG A 1 280 ? 3.098 -16.814 -5.468 1.00 96.31 280 ARG A CA 1
ATOM 2243 C C . ARG A 1 280 ? 1.729 -16.211 -5.758 1.00 96.31 280 ARG A C 1
ATOM 2245 O O . ARG A 1 280 ? 1.559 -14.997 -5.712 1.00 96.31 280 ARG A O 1
ATOM 2252 N N . LEU A 1 281 ? 0.729 -17.057 -5.994 1.00 98.25 281 LEU A N 1
ATOM 2253 C CA . LEU A 1 281 ? -0.672 -16.636 -6.042 1.00 98.25 281 LEU A CA 1
ATOM 2254 C C . LEU A 1 281 ? -1.304 -16.709 -4.648 1.00 98.25 281 LEU A C 1
ATOM 2256 O O . LEU A 1 281 ? -1.249 -17.746 -3.984 1.00 98.25 281 LEU A O 1
ATOM 2260 N N . LEU A 1 282 ? -1.924 -15.613 -4.219 1.00 98.19 282 LEU A N 1
ATOM 2261 C CA . LEU A 1 282 ? -2.730 -15.529 -3.005 1.00 98.19 282 LEU A CA 1
ATOM 2262 C C . LEU A 1 282 ? -4.219 -15.479 -3.381 1.00 98.19 282 LEU A C 1
ATOM 2264 O O . LEU A 1 282 ? -4.591 -14.658 -4.226 1.00 98.19 282 LEU A O 1
ATOM 2268 N N . PRO A 1 283 ? -5.087 -16.313 -2.777 1.00 98.06 283 PRO A N 1
ATOM 2269 C CA . PRO A 1 283 ? -6.529 -16.228 -2.986 1.00 98.06 283 PRO A CA 1
ATOM 2270 C C . PRO A 1 283 ? -7.071 -14.865 -2.551 1.00 98.06 283 PRO A C 1
ATOM 2272 O O . PRO A 1 283 ? -6.767 -14.387 -1.461 1.00 98.06 283 PRO A O 1
ATOM 2275 N N . PHE A 1 284 ? -7.909 -14.246 -3.380 1.00 97.50 284 PHE A N 1
ATOM 2276 C CA . PHE A 1 284 ? -8.555 -12.983 -3.036 1.00 97.50 284 PHE A CA 1
ATOM 2277 C C . PHE A 1 284 ? -9.876 -12.811 -3.785 1.00 97.50 284 PHE A C 1
ATOM 2279 O O . PHE A 1 284 ? -9.923 -12.907 -5.007 1.00 97.50 284 PHE A O 1
ATOM 2286 N N . ALA A 1 285 ? -10.960 -12.530 -3.055 1.00 95.38 285 ALA A N 1
ATOM 2287 C CA . ALA A 1 285 ? -12.271 -12.161 -3.605 1.00 95.38 285 ALA A CA 1
ATOM 2288 C C . ALA A 1 285 ? -12.856 -13.120 -4.674 1.00 95.38 285 ALA A C 1
ATOM 2290 O O . ALA A 1 285 ? -13.618 -12.685 -5.540 1.00 95.38 285 ALA A O 1
ATOM 2291 N N . GLY A 1 286 ? -12.535 -14.417 -4.594 1.00 95.88 286 GLY A N 1
ATOM 2292 C CA . GLY A 1 286 ? -12.955 -15.442 -5.560 1.00 95.88 286 GLY A CA 1
ATOM 2293 C C . GLY A 1 286 ? -12.022 -15.617 -6.765 1.00 95.88 286 GLY A C 1
ATOM 2294 O O . GLY A 1 286 ? -12.313 -16.435 -7.629 1.00 95.88 286 GLY A O 1
ATOM 2295 N N . GLY A 1 287 ? -10.914 -14.876 -6.821 1.00 97.56 287 GLY A N 1
ATOM 2296 C CA . GLY A 1 287 ? -9.814 -15.068 -7.764 1.00 97.56 287 GLY A CA 1
ATOM 2297 C C . GLY A 1 287 ? -8.473 -15.143 -7.035 1.00 97.56 287 GLY A C 1
ATOM 2298 O O . GLY A 1 287 ? -8.404 -15.617 -5.898 1.00 97.56 287 GLY A O 1
ATOM 2299 N N . ALA A 1 288 ? -7.412 -14.658 -7.678 1.00 98.06 288 ALA A N 1
ATOM 2300 C CA . ALA A 1 288 ? -6.074 -14.632 -7.104 1.00 98.06 288 ALA A CA 1
ATOM 2301 C C . ALA A 1 288 ? -5.311 -13.355 -7.472 1.00 98.06 288 ALA A C 1
ATOM 2303 O O . ALA A 1 288 ? -5.545 -12.753 -8.521 1.00 98.06 288 ALA A O 1
ATOM 2304 N N . VAL A 1 289 ? -4.377 -12.979 -6.604 1.00 98.62 289 VAL A N 1
ATOM 2305 C CA . VAL A 1 289 ? -3.420 -11.886 -6.808 1.00 98.62 289 VAL A CA 1
ATOM 2306 C C . VAL A 1 289 ? -1.996 -12.411 -6.646 1.00 98.62 289 VAL A C 1
ATOM 2308 O O . VAL A 1 289 ? -1.773 -13.363 -5.901 1.00 98.62 289 VAL A O 1
ATOM 2311 N N . GLN A 1 290 ? -1.028 -11.826 -7.349 1.00 98.56 290 GLN A N 1
ATOM 2312 C CA . GLN A 1 290 ? 0.377 -12.216 -7.228 1.00 98.56 290 GLN A CA 1
ATOM 2313 C C . GLN A 1 290 ? 1.049 -11.522 -6.043 1.00 98.56 290 GLN A C 1
ATOM 2315 O O . GLN A 1 290 ? 0.798 -10.350 -5.774 1.00 98.56 290 GLN A O 1
ATOM 2320 N N . ALA A 1 291 ? 1.938 -12.243 -5.374 1.00 98.50 291 ALA A N 1
ATOM 2321 C CA . ALA A 1 291 ? 2.802 -11.770 -4.306 1.00 98.50 291 ALA A CA 1
ATOM 2322 C C . ALA A 1 291 ? 4.230 -12.306 -4.504 1.00 98.50 291 ALA A C 1
ATOM 2324 O O . ALA A 1 291 ? 4.483 -13.148 -5.372 1.00 98.50 291 ALA A O 1
ATOM 2325 N N . PHE A 1 292 ? 5.151 -11.825 -3.673 1.00 97.75 292 PHE A N 1
ATOM 2326 C CA . PHE A 1 292 ? 6.500 -12.378 -3.525 1.00 97.75 292 PHE A CA 1
ATOM 2327 C C . PHE A 1 292 ? 6.468 -13.887 -3.229 1.00 97.75 292 PHE A C 1
ATOM 2329 O O . PHE A 1 292 ? 5.463 -14.402 -2.729 1.00 97.75 292 PHE A O 1
ATOM 2336 N N . ALA A 1 293 ? 7.574 -14.587 -3.487 1.00 98.12 293 ALA A N 1
ATOM 2337 C CA . ALA A 1 293 ? 7.725 -15.993 -3.112 1.00 98.12 293 ALA A CA 1
ATOM 2338 C C . ALA A 1 293 ? 7.597 -16.191 -1.592 1.00 98.12 293 ALA A C 1
ATOM 2340 O O . ALA A 1 293 ? 6.878 -17.085 -1.136 1.00 98.12 293 ALA A O 1
ATOM 2341 N N . ARG A 1 294 ? 8.234 -15.303 -0.812 1.00 97.44 294 ARG A N 1
ATOM 2342 C CA . ARG A 1 294 ? 8.164 -15.252 0.657 1.00 97.44 294 ARG A CA 1
ATOM 2343 C C . ARG A 1 294 ? 7.600 -13.911 1.131 1.00 97.44 294 ARG A C 1
ATOM 2345 O O . ARG A 1 294 ? 8.354 -13.035 1.556 1.00 97.44 294 ARG A O 1
ATOM 2352 N N . PRO A 1 295 ? 6.272 -13.708 1.070 1.00 97.44 295 PRO A N 1
ATOM 2353 C CA . PRO A 1 295 ? 5.679 -12.434 1.463 1.00 97.44 295 PRO A CA 1
ATOM 2354 C C . PRO A 1 295 ? 5.917 -12.097 2.942 1.00 97.44 295 PRO A C 1
ATOM 2356 O O . PRO A 1 295 ? 5.980 -10.923 3.297 1.00 97.44 295 PRO A O 1
ATOM 2359 N N . GLU A 1 296 ? 6.095 -13.100 3.802 1.00 97.12 296 GLU A N 1
ATOM 2360 C CA . GLU A 1 296 ? 6.409 -12.924 5.218 1.00 97.12 296 GLU A CA 1
ATOM 2361 C C . GLU A 1 296 ? 7.732 -12.181 5.437 1.00 97.12 296 GLU A C 1
ATOM 2363 O O . GLU A 1 296 ? 7.788 -11.355 6.343 1.00 97.12 296 GLU A O 1
ATOM 2368 N N . ALA A 1 297 ? 8.748 -12.405 4.593 1.00 95.75 297 ALA A N 1
ATOM 2369 C CA . ALA A 1 297 ? 10.029 -11.701 4.687 1.00 95.75 297 ALA A CA 1
ATOM 2370 C C . ALA A 1 297 ? 9.839 -10.193 4.461 1.00 95.75 297 ALA A C 1
ATOM 2372 O O . ALA A 1 297 ? 10.286 -9.369 5.261 1.00 95.75 297 ALA A O 1
ATOM 2373 N N . PHE A 1 298 ? 9.071 -9.825 3.427 1.00 95.69 298 PHE A N 1
ATOM 2374 C CA . PHE A 1 298 ? 8.708 -8.430 3.168 1.00 95.69 298 PHE A CA 1
ATOM 2375 C C . PHE A 1 298 ? 7.906 -7.819 4.325 1.00 95.69 298 PHE A C 1
ATOM 2377 O O . PHE A 1 298 ? 8.157 -6.683 4.728 1.00 95.69 298 PHE A O 1
ATOM 2384 N N . LEU A 1 299 ? 6.932 -8.553 4.870 1.00 96.69 299 LEU A N 1
ATOM 2385 C CA . LEU A 1 299 ? 6.094 -8.057 5.963 1.00 96.69 299 LEU A CA 1
ATOM 2386 C C . LEU A 1 299 ? 6.885 -7.864 7.256 1.00 96.69 299 LEU A C 1
ATOM 2388 O O . LEU A 1 299 ? 6.691 -6.858 7.935 1.00 96.69 299 LEU A O 1
ATOM 2392 N N . GLU A 1 300 ? 7.796 -8.776 7.571 1.00 95.62 300 GLU A N 1
ATOM 2393 C CA . GLU A 1 300 ? 8.681 -8.659 8.725 1.00 95.62 300 GLU A CA 1
ATOM 2394 C C . GLU A 1 300 ? 9.631 -7.471 8.594 1.00 95.62 300 GLU A C 1
ATOM 2396 O O . GLU A 1 300 ? 9.745 -6.678 9.525 1.00 95.62 300 GLU A O 1
ATOM 2401 N N . TYR A 1 301 ? 10.213 -7.254 7.414 1.00 94.00 301 TYR A N 1
ATOM 2402 C CA . TYR A 1 301 ? 11.032 -6.069 7.165 1.00 94.00 301 TYR A CA 1
ATOM 2403 C C . TYR A 1 301 ? 10.227 -4.768 7.269 1.00 94.00 301 TYR A C 1
ATOM 2405 O O . TYR A 1 301 ? 10.648 -3.798 7.902 1.00 94.00 301 TYR A O 1
ATOM 2413 N N . GLN A 1 302 ? 9.041 -4.733 6.659 1.00 93.50 302 GLN A N 1
ATOM 2414 C CA . GLN A 1 302 ? 8.229 -3.523 6.575 1.00 93.50 302 GLN A CA 1
ATOM 2415 C C . GLN A 1 302 ? 7.562 -3.158 7.911 1.00 93.50 302 GLN A C 1
ATOM 2417 O O . GLN A 1 302 ? 7.419 -1.970 8.228 1.00 93.50 302 GLN A O 1
ATOM 2422 N N . TYR A 1 303 ? 7.111 -4.152 8.678 1.00 90.38 303 TYR A N 1
ATOM 2423 C CA . TYR A 1 303 ? 6.274 -3.970 9.869 1.00 90.38 303 TYR A CA 1
ATOM 2424 C C . TYR A 1 303 ? 6.939 -4.423 11.181 1.00 90.38 303 TYR A C 1
ATOM 2426 O O . TYR A 1 303 ? 6.404 -4.121 12.248 1.00 90.38 303 TYR A O 1
ATOM 2434 N N . GLY A 1 304 ? 8.111 -5.061 11.117 1.00 91.12 304 GLY A N 1
ATOM 2435 C CA . GLY A 1 304 ? 8.853 -5.616 12.252 1.00 91.12 304 GLY A CA 1
ATOM 2436 C C . GLY A 1 304 ? 8.415 -7.037 12.625 1.00 91.12 304 GLY A C 1
ATOM 2437 O O . GLY A 1 304 ? 7.356 -7.499 12.208 1.00 91.12 304 GLY A O 1
ATOM 2438 N N . GLU A 1 305 ? 9.191 -7.713 13.478 1.00 89.25 305 GLU A N 1
ATOM 2439 C CA . GLU A 1 305 ? 8.956 -9.104 13.931 1.00 89.25 305 GLU A CA 1
ATOM 2440 C C . GLU A 1 305 ? 7.528 -9.350 14.464 1.00 89.25 305 GLU A C 1
ATOM 2442 O O . GLU A 1 305 ? 6.949 -10.426 14.308 1.00 89.25 305 GLU A O 1
ATOM 2447 N N . GLY A 1 306 ? 6.913 -8.322 15.057 1.00 86.62 306 GLY A N 1
ATOM 2448 C CA . GLY A 1 306 ?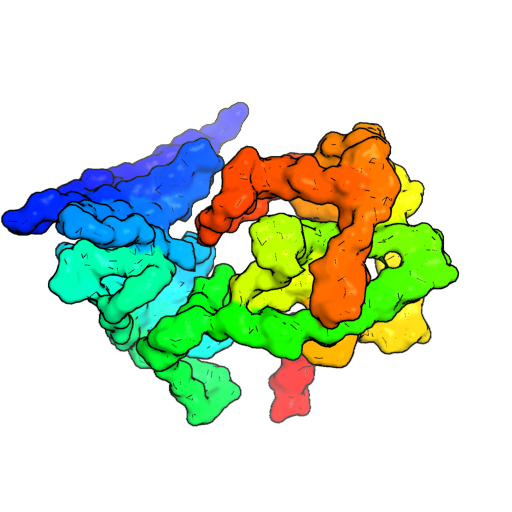 5.561 -8.371 15.613 1.00 86.62 306 GLY A CA 1
ATOM 2449 C C . GLY A 1 306 ? 4.414 -8.259 14.602 1.00 86.62 306 GLY A C 1
ATOM 2450 O O . GLY A 1 306 ? 3.265 -8.225 15.036 1.00 86.62 306 GLY A O 1
ATOM 2451 N N . TRP A 1 307 ? 4.672 -8.199 13.288 1.00 92.56 307 TRP A N 1
ATOM 2452 C CA . TRP A 1 307 ? 3.680 -7.851 12.251 1.00 92.56 307 TRP A CA 1
ATOM 2453 C C . TRP A 1 307 ? 2.408 -8.714 12.233 1.00 92.56 307 TRP A C 1
ATOM 2455 O O . TRP A 1 307 ? 1.336 -8.253 11.815 1.00 92.56 307 TRP A O 1
ATOM 2465 N N . ARG A 1 308 ? 2.513 -9.961 12.710 1.00 89.38 308 ARG A N 1
ATOM 2466 C CA . ARG A 1 308 ? 1.383 -10.894 12.854 1.00 89.38 308 ARG A CA 1
ATOM 2467 C C . ARG A 1 308 ? 0.342 -10.414 13.862 1.00 89.38 308 ARG A C 1
ATOM 2469 O O . ARG A 1 308 ? -0.824 -10.776 13.747 1.00 89.38 308 ARG A O 1
ATOM 2476 N N . ASN A 1 309 ? 0.738 -9.576 14.814 1.00 83.31 309 ASN A N 1
ATOM 2477 C CA . ASN A 1 309 ? -0.170 -8.920 15.741 1.00 83.31 309 ASN A CA 1
ATOM 2478 C C . ASN A 1 309 ? -0.498 -7.519 15.205 1.00 83.31 309 ASN A C 1
ATOM 2480 O O . ASN A 1 309 ? 0.421 -6.752 14.912 1.00 83.31 309 ASN A O 1
ATOM 2484 N N . PRO A 1 310 ? -1.782 -7.142 15.065 1.00 78.31 310 PRO A N 1
ATOM 2485 C CA . PRO A 1 310 ? -2.133 -5.782 14.681 1.00 78.31 310 PRO A CA 1
ATOM 2486 C C . PRO A 1 310 ? -1.503 -4.747 15.630 1.00 78.31 310 PRO A C 1
ATOM 2488 O O . PRO A 1 310 ? -1.785 -4.763 16.826 1.00 78.31 310 PRO A O 1
ATOM 2491 N N . ASP A 1 311 ? -0.691 -3.831 15.088 1.00 72.00 311 ASP A N 1
ATOM 2492 C CA . ASP A 1 311 ? -0.233 -2.606 15.764 1.00 72.00 311 ASP A CA 1
ATOM 2493 C C . ASP A 1 311 ? -0.972 -1.406 15.157 1.00 72.00 311 ASP A C 1
ATOM 2495 O O . ASP A 1 311 ? -0.548 -0.864 14.130 1.00 72.00 311 ASP A O 1
ATOM 2499 N N . PRO A 1 312 ? -2.079 -0.942 15.759 1.00 62.16 312 PRO A N 1
ATOM 2500 C CA . PRO A 1 312 ? -2.811 0.194 15.209 1.00 62.16 312 PRO A CA 1
ATOM 2501 C C . PRO A 1 312 ? -2.067 1.528 15.399 1.00 62.16 312 PRO A C 1
ATOM 2503 O O . PRO A 1 312 ? -2.492 2.554 14.868 1.00 62.16 312 PRO A O 1
ATOM 2506 N N . GLY A 1 313 ? -0.959 1.527 16.152 1.00 61.12 313 GLY A N 1
ATOM 2507 C CA . GLY A 1 313 ? -0.053 2.656 16.333 1.00 61.12 313 GLY A CA 1
ATOM 2508 C C . GLY A 1 313 ? 1.101 2.652 15.330 1.00 61.12 313 GLY A C 1
ATOM 2509 O O . GLY A 1 313 ? 1.965 3.534 15.407 1.00 61.12 313 GLY A O 1
ATOM 2510 N N . TYR A 1 314 ? 1.135 1.687 14.403 1.00 72.62 314 TYR A N 1
ATOM 2511 C CA . TYR A 1 314 ? 2.190 1.562 13.407 1.00 72.62 314 TYR A CA 1
ATOM 2512 C C . TYR A 1 314 ? 2.335 2.839 12.575 1.00 72.62 314 TYR A C 1
ATOM 2514 O O . TYR A 1 314 ? 1.363 3.457 12.124 1.00 72.62 314 TYR A O 1
ATOM 2522 N N . ARG A 1 315 ? 3.591 3.213 12.313 1.00 70.38 315 ARG A N 1
ATOM 2523 C CA . ARG A 1 315 ? 3.938 4.254 11.346 1.00 70.38 315 ARG A CA 1
ATOM 2524 C C . ARG A 1 315 ? 5.056 3.771 10.444 1.00 70.38 315 ARG A C 1
ATOM 2526 O O . ARG A 1 315 ? 6.075 3.274 10.917 1.00 70.38 315 ARG A O 1
ATOM 2533 N N . SER A 1 316 ? 4.898 4.022 9.150 1.00 78.06 316 SER A N 1
ATOM 2534 C CA . SER A 1 316 ? 5.968 3.811 8.181 1.00 78.06 316 SER A CA 1
ATOM 2535 C C . SER A 1 316 ? 7.140 4.750 8.483 1.00 78.06 316 SER A C 1
ATOM 2537 O O . SER A 1 316 ? 6.945 5.970 8.557 1.00 78.06 316 SER A O 1
ATOM 2539 N N . ARG A 1 317 ? 8.351 4.199 8.590 1.00 80.06 317 ARG A N 1
ATOM 2540 C CA . ARG A 1 317 ? 9.616 4.944 8.559 1.00 80.06 317 ARG A CA 1
ATOM 2541 C C . ARG A 1 317 ? 10.400 4.519 7.326 1.00 80.06 317 ARG A C 1
ATOM 2543 O O . ARG A 1 317 ? 11.063 3.492 7.373 1.00 80.06 317 ARG A O 1
ATOM 2550 N N . PRO A 1 318 ? 10.310 5.285 6.232 1.00 87.38 318 PRO A N 1
ATOM 2551 C CA . PRO A 1 318 ? 11.169 5.041 5.089 1.00 87.38 318 PRO A CA 1
ATOM 2552 C C . PRO A 1 318 ? 12.633 5.210 5.514 1.00 87.38 318 PRO A C 1
ATOM 2554 O O . PRO A 1 318 ? 12.946 6.130 6.276 1.00 87.38 318 PRO A O 1
ATOM 2557 N N . SER A 1 319 ? 13.514 4.342 5.019 1.00 91.94 319 SER A N 1
ATOM 2558 C CA . SER A 1 319 ? 14.962 4.491 5.183 1.00 91.94 319 SER A CA 1
ATOM 2559 C C . SER A 1 319 ? 15.461 5.785 4.524 1.00 91.94 319 SER A C 1
ATOM 2561 O O . SER A 1 319 ? 14.762 6.400 3.711 1.00 91.94 319 SER A O 1
ATOM 2563 N N . ALA A 1 320 ? 16.687 6.212 4.845 1.00 94.00 320 ALA A N 1
ATOM 2564 C CA . ALA A 1 320 ? 17.303 7.363 4.180 1.00 94.00 320 ALA A CA 1
ATOM 2565 C C . ALA A 1 320 ? 17.323 7.185 2.651 1.00 94.00 320 ALA A C 1
ATOM 2567 O O . ALA A 1 320 ? 17.096 8.138 1.909 1.00 94.00 320 ALA A O 1
ATOM 2568 N N . ASP A 1 321 ? 17.531 5.957 2.190 1.00 93.75 321 ASP A N 1
ATOM 2569 C CA . ASP A 1 321 ? 17.599 5.594 0.777 1.00 93.75 321 ASP A CA 1
ATOM 2570 C C . ASP A 1 321 ? 16.216 5.682 0.131 1.00 93.75 321 ASP A C 1
ATOM 2572 O O . ASP A 1 321 ? 16.053 6.327 -0.906 1.00 93.75 321 ASP A O 1
ATOM 2576 N N . ALA A 1 322 ? 15.186 5.167 0.812 1.00 93.88 322 ALA A N 1
ATOM 2577 C CA . ALA A 1 322 ? 13.800 5.324 0.387 1.00 93.88 322 ALA A CA 1
ATOM 2578 C C . ALA A 1 322 ? 13.415 6.806 0.264 1.00 93.88 322 ALA A C 1
ATOM 2580 O O . ALA A 1 322 ? 12.766 7.198 -0.706 1.00 93.88 322 ALA A O 1
ATOM 2581 N N . LEU A 1 323 ? 13.847 7.655 1.203 1.00 93.25 323 LEU A N 1
ATOM 2582 C CA . LEU A 1 323 ? 13.610 9.100 1.138 1.00 93.25 323 LEU A CA 1
ATOM 2583 C C . LEU A 1 323 ? 14.359 9.772 -0.021 1.00 93.25 323 LEU A C 1
ATOM 2585 O O . LEU A 1 323 ? 13.773 10.634 -0.679 1.00 93.25 323 LEU A O 1
ATOM 2589 N N . ARG A 1 324 ? 15.607 9.373 -0.312 1.00 94.00 324 ARG A N 1
ATOM 2590 C CA . ARG A 1 324 ? 16.354 9.871 -1.484 1.00 94.00 324 ARG A CA 1
ATOM 2591 C C . ARG A 1 324 ? 15.649 9.493 -2.785 1.00 94.00 324 ARG A C 1
ATOM 2593 O O . ARG A 1 324 ? 15.417 10.361 -3.625 1.00 94.00 324 ARG A O 1
ATOM 2600 N N . ASN A 1 325 ? 15.217 8.241 -2.911 1.00 94.06 325 ASN A N 1
ATOM 2601 C CA . ASN A 1 325 ? 14.473 7.774 -4.079 1.00 94.06 325 ASN A CA 1
ATOM 2602 C C . ASN A 1 325 ? 13.121 8.479 -4.206 1.00 94.06 325 ASN A C 1
ATOM 2604 O O . ASN A 1 325 ? 12.757 8.924 -5.291 1.00 94.06 325 ASN A O 1
ATOM 2608 N N . ARG A 1 326 ? 12.407 8.691 -3.095 1.00 92.75 326 ARG A N 1
ATOM 2609 C CA . ARG A 1 326 ? 11.156 9.462 -3.075 1.00 92.75 326 ARG A CA 1
ATOM 2610 C C . ARG A 1 326 ? 11.345 10.893 -3.566 1.00 92.75 326 ARG A C 1
ATOM 2612 O O . ARG A 1 326 ? 10.473 11.408 -4.260 1.00 92.75 326 ARG A O 1
ATOM 2619 N N . ALA A 1 327 ? 12.441 11.548 -3.184 1.00 93.06 327 ALA A N 1
ATOM 2620 C CA . ALA A 1 327 ? 12.722 12.913 -3.613 1.00 93.06 327 ALA A CA 1
ATOM 2621 C C . ALA A 1 327 ? 12.875 13.000 -5.138 1.00 93.06 327 ALA A C 1
ATOM 2623 O O . ALA A 1 327 ? 12.330 13.920 -5.742 1.00 93.06 327 ALA A O 1
ATOM 2624 N N . LYS A 1 328 ? 13.537 12.010 -5.749 1.00 93.69 328 LYS A N 1
ATOM 2625 C CA . LYS A 1 328 ? 13.709 11.905 -7.205 1.00 93.69 328 LYS A CA 1
ATOM 2626 C C . LYS A 1 328 ? 12.429 11.482 -7.932 1.00 93.69 328 LYS A C 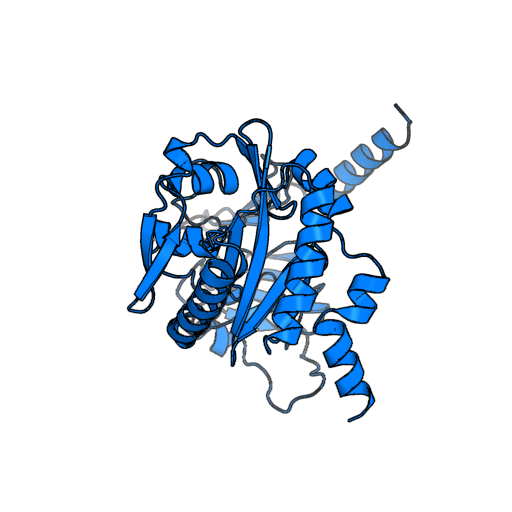1
ATOM 2628 O O . LYS A 1 328 ? 12.125 12.010 -8.993 1.00 93.69 328 LYS A O 1
ATOM 2633 N N . LEU A 1 329 ? 11.651 10.574 -7.338 1.00 92.06 329 LEU A N 1
ATOM 2634 C CA . LEU A 1 329 ? 10.362 10.122 -7.871 1.00 92.06 329 LEU A CA 1
ATOM 2635 C C . LEU A 1 329 ? 9.268 11.185 -7.788 1.00 92.06 329 LEU A C 1
ATOM 2637 O O . LEU A 1 329 ? 8.239 11.033 -8.449 1.00 92.06 329 LEU A O 1
ATOM 2641 N N . ARG A 1 330 ? 9.426 12.221 -6.962 1.00 90.12 330 ARG A N 1
ATOM 2642 C CA . ARG A 1 330 ? 8.412 13.262 -6.809 1.00 90.12 330 ARG A CA 1
ATOM 2643 C C . ARG A 1 330 ? 8.070 13.847 -8.191 1.00 90.12 330 ARG A C 1
ATOM 2645 O O . ARG A 1 330 ? 8.984 14.272 -8.892 1.00 90.12 330 ARG A O 1
ATOM 2652 N N . PRO A 1 331 ? 6.785 13.870 -8.591 1.00 87.12 331 PRO A N 1
ATOM 2653 C CA . PRO A 1 331 ? 6.404 14.373 -9.907 1.00 87.12 331 PRO A CA 1
ATOM 2654 C C . PRO A 1 331 ? 6.857 15.818 -10.087 1.00 87.12 331 PRO A C 1
ATOM 2656 O O . PRO A 1 331 ? 6.741 16.622 -9.151 1.00 87.12 331 PRO A O 1
ATOM 2659 N N . ARG A 1 332 ? 7.360 16.144 -11.280 1.00 85.88 332 ARG A N 1
ATOM 2660 C CA . ARG A 1 332 ? 7.682 17.528 -11.629 1.00 85.88 332 ARG A CA 1
ATOM 2661 C C . ARG A 1 332 ? 6.393 18.313 -11.845 1.00 85.88 332 ARG A C 1
ATOM 2663 O O . ARG A 1 332 ? 5.303 17.742 -11.910 1.00 85.88 332 ARG A O 1
ATOM 2670 N N . LYS A 1 333 ? 6.505 19.637 -11.936 1.00 85.19 333 LYS A N 1
ATOM 2671 C CA . LYS A 1 333 ? 5.338 20.504 -12.112 1.00 85.19 333 LYS A CA 1
ATOM 2672 C C . LYS A 1 333 ? 4.581 20.149 -13.394 1.00 85.19 333 LYS A C 1
ATOM 2674 O O . LYS A 1 333 ? 3.362 20.046 -13.361 1.00 85.19 333 LYS A O 1
ATOM 2679 N N . GLU A 1 334 ? 5.315 19.862 -14.461 1.00 85.00 334 GLU A N 1
ATOM 2680 C CA . GLU A 1 334 ? 4.783 19.484 -15.768 1.00 85.00 334 GLU A CA 1
ATOM 2681 C C . GLU A 1 334 ? 4.033 18.148 -15.686 1.00 85.00 334 GLU A C 1
ATOM 2683 O O . GLU A 1 334 ? 2.925 18.029 -16.200 1.00 85.00 334 GLU A O 1
ATOM 2688 N N . ASP A 1 335 ? 4.572 17.168 -14.947 1.00 83.88 335 ASP A N 1
ATOM 2689 C CA . ASP A 1 335 ? 3.897 15.883 -14.720 1.00 83.88 335 ASP A CA 1
ATOM 2690 C C . ASP A 1 335 ? 2.586 16.071 -13.927 1.00 83.88 335 ASP A C 1
ATOM 2692 O O . ASP A 1 335 ? 1.603 15.370 -14.158 1.00 83.88 335 ASP A O 1
ATOM 2696 N N . VAL A 1 336 ? 2.541 17.024 -12.988 1.00 81.62 336 VAL A N 1
ATOM 2697 C CA . VAL A 1 336 ? 1.313 17.359 -12.245 1.00 81.62 336 VAL A CA 1
ATOM 2698 C C . VAL A 1 336 ? 0.324 18.139 -13.111 1.00 81.62 336 VAL A C 1
ATOM 2700 O O . VAL A 1 336 ? -0.877 17.955 -12.965 1.00 81.62 336 VAL A O 1
ATOM 2703 N N . GLU A 1 337 ? 0.780 19.004 -14.008 1.00 82.94 337 GLU A N 1
ATOM 2704 C CA . GLU A 1 337 ? -0.105 19.713 -14.938 1.00 82.94 337 GLU A CA 1
ATOM 2705 C C . GLU A 1 337 ? -0.714 18.741 -15.962 1.00 82.94 337 GLU A C 1
ATOM 2707 O O . GLU A 1 337 ? -1.910 18.804 -16.240 1.00 82.94 337 GLU A O 1
ATOM 2712 N N . GLN A 1 338 ? 0.076 17.777 -16.441 1.00 82.69 338 GLN A N 1
ATOM 2713 C CA . GLN A 1 338 ? -0.346 16.786 -17.430 1.00 82.69 338 GLN A CA 1
ATOM 2714 C C . GLN A 1 338 ? -1.190 15.648 -16.825 1.00 82.69 338 GLN A C 1
ATOM 2716 O O . GLN A 1 338 ? -2.214 15.261 -17.390 1.00 82.69 338 GLN A O 1
ATOM 2721 N N . PHE A 1 339 ? -0.793 15.117 -15.663 1.00 82.44 339 PHE A N 1
ATOM 2722 C CA . PHE A 1 339 ? -1.369 13.901 -15.057 1.00 82.44 339 PHE A CA 1
ATOM 2723 C C . PHE A 1 339 ? -1.953 14.129 -13.655 1.00 82.44 339 PHE A C 1
ATOM 2725 O O . PHE A 1 339 ? -2.086 13.190 -12.866 1.00 82.44 339 PHE A O 1
ATOM 2732 N N . GLY A 1 340 ? -2.225 15.385 -13.305 1.00 64.75 340 GLY A N 1
ATOM 2733 C CA . GLY A 1 340 ? -2.420 15.851 -11.937 1.00 64.75 340 GLY A CA 1
ATOM 2734 C C . GLY A 1 340 ? -3.439 15.128 -11.070 1.00 64.75 340 GLY A C 1
ATOM 2735 O O . GLY A 1 340 ? -4.428 14.550 -11.514 1.00 64.75 340 GLY A O 1
ATOM 2736 N N . THR A 1 341 ? -3.186 15.244 -9.765 1.00 57.06 341 THR A N 1
ATOM 2737 C CA . THR A 1 341 ? -3.935 14.609 -8.676 1.00 57.06 341 THR A CA 1
ATOM 2738 C C . THR A 1 341 ? -5.448 14.852 -8.732 1.00 57.06 341 THR A C 1
ATOM 2740 O O . THR A 1 341 ? -5.903 15.971 -8.970 1.00 57.06 341 THR A O 1
ATOM 2743 N N . ALA A 1 342 ? -6.241 13.843 -8.356 1.00 48.53 342 ALA A N 1
ATOM 2744 C CA . ALA A 1 342 ? -7.691 13.971 -8.165 1.00 48.53 342 ALA A CA 1
ATOM 2745 C C . ALA A 1 342 ? -8.107 15.117 -7.211 1.00 48.53 342 ALA A C 1
ATOM 2747 O O . ALA A 1 342 ? -9.233 15.599 -7.298 1.00 48.53 342 ALA A O 1
ATOM 2748 N N . SER A 1 343 ? -7.219 15.583 -6.319 1.00 42.16 343 SER A N 1
ATOM 2749 C CA . SER A 1 343 ? -7.447 16.789 -5.507 1.00 42.16 343 SER A CA 1
ATOM 2750 C C . SER A 1 343 ? -7.545 18.071 -6.339 1.00 42.16 343 SER A C 1
ATOM 2752 O O . SER A 1 343 ? -8.405 18.890 -6.047 1.00 42.16 343 SER A O 1
ATOM 2754 N N . LEU A 1 344 ? -6.740 18.222 -7.397 1.00 40.97 344 LEU A N 1
ATOM 2755 C CA . LEU A 1 344 ? -6.791 19.395 -8.279 1.00 40.97 344 LEU A CA 1
ATOM 2756 C C . LEU A 1 344 ? -8.005 19.349 -9.221 1.00 40.97 344 LEU A C 1
ATOM 2758 O O . LEU A 1 344 ? -8.635 20.378 -9.443 1.00 40.97 344 LEU A O 1
ATOM 2762 N N . ARG A 1 345 ? -8.398 18.159 -9.705 1.00 44.66 345 ARG A N 1
ATOM 2763 C CA . ARG A 1 345 ? -9.618 18.000 -10.525 1.00 44.66 345 ARG A CA 1
ATOM 2764 C C . ARG A 1 345 ? -10.905 18.244 -9.723 1.00 44.66 345 ARG A C 1
ATOM 2766 O O . ARG A 1 345 ? -11.763 18.982 -10.189 1.00 44.66 345 ARG A O 1
ATOM 2773 N N . ARG A 1 346 ? -11.000 17.757 -8.475 1.00 42.38 346 ARG A N 1
ATOM 2774 C CA . ARG A 1 346 ? -12.153 18.047 -7.591 1.00 42.38 346 ARG A CA 1
ATOM 2775 C C . ARG A 1 346 ? -12.261 19.523 -7.202 1.00 42.38 346 ARG A C 1
ATOM 2777 O O . ARG A 1 346 ? -13.369 20.025 -7.061 1.00 42.38 346 ARG A O 1
ATOM 2784 N N . GLU A 1 347 ? -11.141 20.224 -7.026 1.00 36.62 347 GLU A N 1
ATOM 2785 C CA . GLU A 1 347 ? -11.148 21.673 -6.775 1.00 36.62 347 GLU A CA 1
ATOM 2786 C C . GLU A 1 347 ? -11.498 22.506 -8.018 1.00 36.62 347 GLU A C 1
ATOM 2788 O O . GLU A 1 347 ? -11.942 23.644 -7.868 1.00 36.62 347 GLU A O 1
ATOM 2793 N N . ALA A 1 348 ? -11.287 21.979 -9.227 1.00 36.16 348 ALA A N 1
ATOM 2794 C CA . ALA A 1 348 ? -11.715 22.617 -10.472 1.00 36.16 348 ALA A CA 1
ATOM 2795 C C . ALA A 1 348 ? -13.216 22.388 -10.731 1.00 36.16 348 ALA A C 1
ATOM 2797 O O . ALA A 1 348 ? -13.936 23.332 -11.037 1.00 36.16 348 ALA A O 1
ATOM 2798 N N . GLU A 1 349 ? -13.715 21.170 -10.510 1.00 38.22 349 GLU A N 1
ATOM 2799 C CA . GLU A 1 349 ? -15.137 20.824 -10.669 1.00 38.22 349 GLU A CA 1
ATOM 2800 C C . GLU A 1 349 ? -16.037 21.528 -9.636 1.00 38.22 349 GLU A C 1
ATOM 2802 O O . GLU A 1 349 ? -17.131 21.963 -9.977 1.00 38.22 349 GLU A O 1
ATOM 2807 N N . HIS A 1 350 ? -15.565 21.736 -8.399 1.00 39.50 350 HIS A N 1
ATOM 2808 C CA . HIS A 1 350 ? -16.292 22.509 -7.377 1.00 39.50 350 HIS A CA 1
ATOM 2809 C C . HIS A 1 350 ? -16.197 24.036 -7.526 1.00 39.50 350 HIS A C 1
ATOM 2811 O O . HIS A 1 350 ? -16.880 24.751 -6.802 1.00 39.50 350 HIS A O 1
ATOM 2817 N N . ARG A 1 351 ? -15.344 24.556 -8.418 1.00 36.41 351 ARG A N 1
ATOM 2818 C CA . ARG A 1 351 ? -15.287 25.997 -8.730 1.00 36.41 351 ARG A CA 1
ATOM 2819 C C . ARG A 1 351 ? -16.210 26.398 -9.884 1.00 36.41 351 ARG A C 1
ATOM 2821 O O . ARG A 1 351 ? -16.403 27.590 -10.103 1.00 36.41 351 ARG A O 1
ATOM 2828 N N . HIS A 1 352 ? -16.774 25.421 -10.593 1.00 36.00 352 HIS A N 1
ATOM 2829 C CA . HIS A 1 352 ? -17.630 25.621 -11.765 1.00 36.00 352 HIS A CA 1
ATOM 2830 C C . HIS A 1 352 ? -19.039 25.015 -11.624 1.00 36.00 352 HIS A C 1
ATOM 2832 O O . HIS A 1 352 ? -19.800 25.033 -12.590 1.00 36.00 352 HIS A O 1
ATOM 2838 N N . ALA A 1 353 ? -19.392 24.519 -10.436 1.00 34.03 353 ALA A N 1
ATOM 2839 C CA . ALA A 1 353 ? -20.736 24.104 -10.033 1.00 34.03 353 ALA A CA 1
ATOM 2840 C C . ALA A 1 353 ? -21.141 24.892 -8.786 1.00 34.03 353 ALA A C 1
ATOM 2842 O O . ALA A 1 353 ? -22.336 25.246 -8.682 1.00 34.03 353 ALA A O 1
#

Solvent-accessible surface area (backbone atoms only — not comparable to full-atom values): 20016 Å² total; per-residue (Å²): 137,68,79,66,64,63,52,52,55,51,53,50,48,55,59,57,68,68,56,65,83,65,74,49,77,48,100,82,76,38,44,40,49,60,42,66,55,46,93,84,75,46,78,40,73,41,54,43,62,53,68,66,94,89,65,80,90,36,52,67,71,73,52,62,82,29,52,49,66,69,50,79,56,93,44,35,45,34,39,20,31,60,44,44,52,71,92,44,42,60,66,37,31,39,34,41,38,24,97,81,50,52,75,64,55,78,77,75,84,70,46,73,47,67,80,45,86,80,67,76,86,89,72,95,72,86,82,58,58,69,62,40,46,75,66,57,28,45,72,42,89,63,35,34,80,33,39,50,62,58,38,68,80,39,39,56,49,50,50,52,39,50,50,53,51,36,55,50,32,45,74,77,72,63,32,57,51,28,47,29,70,70,34,35,49,12,40,71,70,70,62,34,72,49,70,50,52,88,73,39,34,28,30,38,50,49,90,43,69,45,71,69,53,44,46,54,49,50,52,53,50,53,56,46,41,46,73,74,67,46,50,63,27,48,36,84,48,40,26,39,37,40,49,40,92,94,44,56,35,42,36,24,53,22,33,52,46,92,57,24,42,35,39,38,30,52,40,62,42,83,50,54,68,70,40,47,38,69,69,33,79,41,76,43,74,92,50,68,44,39,28,41,43,38,52,64,62,57,43,32,71,74,60,34,91,60,50,84,50,90,60,85,80,69,73,90,76,52,46,74,64,8,48,54,46,20,65,68,36,32,63,50,72,66,52,40,71,76,33,40,38,70,68,60,54,53,58,52,56,66,73,75,107

Sequence (353 aa):
MNQWGLLFSRLWAAVCNRLPSAFWRTAQGSYWEWRLDDNDGRGKLVIFGVKPEGTKRVALLFNDRLLGHNEFDKDSFRFVIKRAKGRITPGAKFKITSDDGVIPYLGKKLFWEVETPFVQQGGSRKLNIEKALSNGCLLTKKGTFRSPAFVQKRKKSYLAAYLAVKDWFDKMYGYPVLVSHGTLLGLVREGDLIPHDDDFDCLYLSTADSVESVCQERHNILCRLLADGFECFVGSTGHIKVRYGKVEIDLMPSWIVDDSLNIAGFTVMPISDDELRPFRLLPFAGGAVQAFARPEAFLEYQYGEGWRNPDPGYRSRPSADALRNRAKLRPRKEDVEQFGTASLRREAEHRHA

Foldseek 3Di:
DDPVVVVVVVVVCVVVVVPPQDWDQDPVGKTWGWDLPCVVDHRFTFTFIDDDPPDDDAGDGDDVQQWDDWDDDQFKIKTFGQAADPQADHRWIKIWGDPVSDDHHDDDDIDIDGPDDTDDDDDDDRDPVNVLVVQVWDQDNRRDTDHQCRVVVCQVVLVVQQVVVQVVCCVPPVWGKAWDDQQLLCCVQVVAHDGPDAEGEIETEDADQDLLVLLVVLLVVLVVCVVVPWQWFADQLQWIWTDDPPGIYTYWYWYDYPQWIATSLQETGRHDCQQAPDWDWGDTPNRTGTHGNNSVVNQCVQFNPCSSDDDSNDDRDGDPVSNVSSVSSRDDPVSCVVRNDPVVVVVVVVVVD

Nearest PDB structures (foldseek):
  3ov7-assembly1_A  TM=5.836E-01  e=1.739E-02  Archaeoglobus fulgidus
  4x4o-assembly2_C  TM=6.243E-01  e=3.272E-02  Archaeoglobus fulgidus DSM 4304
  3ova-assembly1_A-2  TM=6.428E-01  e=4.619E-02  Archaeoglobus fulgidus
  4x4v-assembly3_C  TM=6.543E-01  e=6.905E-02  Archaeoglobus fulgidus DSM 4304
  3ovb-assembly1_A  TM=5.827E-01  e=6.156E-02  Archaeoglobus fulgidus

Secondary structure (DSSP, 8-state):
--THHHHHHHHHHHHHTTS----EE-TTSPEEEEEE--TTS---EEEEEPPPTTPPP------TTTEEEEEE-SSEEEEEES--SSSSPTT-EEEEE-TTS---SSSS--EEEESS----SS-S----HHHHHHTT-EE-TTS-EE-THHHHTTHHHHHHHHHHHHHHHHHHT---EEE-HHHHHHHHHTSSPPTT----EEEEE-S-SSHHHHHHHHHHHHHHHHHTT-EEEE-TTSPEEEEETTEEEEEEEEEEETTEEEETTTEEEE--HHHH-SPEEEEETTEEEEE-SSHHHHHHHHH-TTTTS--TT------HHHHHHHHHHSPPHHHHHHH--HHHHHHHHTT--

Radius of gyration: 22.85 Å; Cα contacts (8 Å, |Δi|>4): 600; chains: 1; bounding box: 56×44×70 Å

Mean predicted aligned error: 13.03 Å